Protein AF-D2VDR8-F1 (afdb_monomer_lite)

pLDDT: mean 71.84, std 19.04, range [26.52, 96.94]

Foldseek 3Di:
DPPDQDALVNVCVQVQNPDDSVFWAWKFWDPPLLLFDDPPDPDTDVPLPDATEMEIAGALPVFPDWPADFADQDCPDCPPPPDDDDDDGVVVVVVVVVLVVVLVPDPPNVVSVVVVVVSAPFWDWDQDPVRDIHTGGNGDRHNYDYGYHYPVRLLVCVLLLQPVSVVVLLLVVEDPVSCSRISHHNDNSVVVNVVVVSADDLVSNLVNLLVVLVVLLVQLCCLLVPCPPDDRPPVSLVVSLSSLLVSVQSLVQSVCCVVPVHRHDSNPSVVVSCVSPVPPDRCPVVNVVVSVVVSVVSSD

Secondary structure (DSSP, 8-state):
-------HHHHHHHTTTSS-GGGEEEEEEEHHHHTPPP-SSSS----TTS-EEEEEEE--TTS---S--------SS-TT------PPPHHHHHHHHHHHHHHHT-TTHHHHHHHHHHT-TTEEEEE-TTS-EEEEE---SS-EEEEEE-HHHHHHHHHTT-HHHHHHHHHTTS-HHHHTTEEEESS-HHHHHHHTT----HHHHHHHHHHHHHHHHHHHHHHHHS-TTSPPPHHHHHHHHHHHHHHHHHHHHHHHHHHHSS-S-TTTTHHHHHHHHH--S---HHHHHHHHHHHHHHH-

Sequence (300 aa):
MKNCKLTPELICEEFEGLLQPERILNVYVYGSRLYGKSADNDYYTINQDSDFDIMLVYDFDNFQAPQKLTFLSNQKENRNSEFFQLEIPLWMKRRESLIENSVENSNNASENLNEIEKFTPHMERQTLENGEIIYNFKQKQFGVDMCIYTREQFLNQLKKHQFSELLGLFLERSDEDYHSFILKKTVDFSEEFEKSGVGIQLSKLRASLSQSASMVWKCCRSMMEHRLDLDPPEVEVFKGKKTLIHTLRVYHYGIQIAKFGKIVDWHECDKYYDAIFKHPEKLDLPYMMNLEIFVQKMRH

Organism: Naegleria gruberi (NCBI:txid5762)

Structure (mmCIF, N/CA/C/O backbone):
data_AF-D2VDR8-F1
#
_entry.id   AF-D2VDR8-F1
#
loop_
_atom_site.group_PDB
_atom_site.id
_atom_site.type_symbol
_atom_site.label_atom_id
_atom_site.label_alt_id
_atom_site.label_comp_id
_atom_site.label_asym_id
_atom_site.label_entity_id
_atom_site.label_seq_id
_atom_site.pdbx_PDB_ins_code
_atom_site.Cartn_x
_atom_site.Cartn_y
_atom_site.Cartn_z
_atom_site.occupancy
_atom_site.B_iso_or_equiv
_atom_site.auth_seq_id
_atom_site.auth_comp_id
_atom_site.auth_asym_id
_atom_site.auth_atom_id
_atom_site.pdbx_PDB_model_num
ATOM 1 N N . MET A 1 1 ? 15.249 -17.978 4.885 1.00 38.28 1 MET A N 1
ATOM 2 C CA . MET A 1 1 ? 14.190 -17.917 5.914 1.00 38.28 1 MET A CA 1
ATOM 3 C C . MET A 1 1 ? 13.056 -18.877 5.569 1.00 38.28 1 MET A C 1
ATOM 5 O O . MET A 1 1 ? 12.486 -18.796 4.495 1.00 38.28 1 MET A O 1
ATOM 9 N N . LYS A 1 2 ? 12.767 -19.833 6.460 1.00 35.22 2 LYS A N 1
ATOM 10 C CA . LYS A 1 2 ? 11.665 -20.807 6.326 1.00 35.22 2 LYS A CA 1
ATOM 11 C C . LYS A 1 2 ? 10.336 -20.090 6.049 1.00 35.22 2 LYS A C 1
ATOM 13 O O . LYS A 1 2 ? 10.208 -18.949 6.472 1.00 35.22 2 LYS A O 1
ATOM 18 N N . ASN A 1 3 ? 9.391 -20.780 5.403 1.00 54.25 3 ASN A N 1
ATOM 19 C CA . ASN A 1 3 ? 7.983 -20.426 5.136 1.00 54.25 3 ASN A CA 1
ATOM 20 C C . ASN A 1 3 ? 7.239 -19.828 6.349 1.00 54.25 3 ASN A C 1
ATOM 22 O O . ASN A 1 3 ? 6.326 -20.441 6.900 1.00 54.25 3 ASN A O 1
ATOM 26 N N . CYS A 1 4 ? 7.651 -18.662 6.824 1.00 55.44 4 CYS A N 1
ATOM 27 C CA . CYS A 1 4 ? 7.071 -18.036 7.985 1.00 55.44 4 CYS A CA 1
ATOM 28 C C . CYS A 1 4 ? 5.924 -17.174 7.484 1.00 55.44 4 CYS A C 1
ATOM 30 O O . CYS A 1 4 ? 6.123 -16.169 6.800 1.00 55.44 4 CYS A O 1
ATOM 32 N N . LYS A 1 5 ? 4.713 -17.652 7.749 1.00 79.25 5 LYS A N 1
ATOM 33 C CA . LYS A 1 5 ? 3.489 -16.920 7.474 1.00 79.25 5 LYS A CA 1
ATOM 34 C C . LYS A 1 5 ? 3.390 -15.825 8.528 1.00 79.25 5 LYS A C 1
ATOM 36 O O . LYS A 1 5 ? 3.211 -16.144 9.698 1.00 79.25 5 LYS A O 1
ATOM 41 N N . LEU A 1 6 ? 3.544 -14.566 8.123 1.00 83.31 6 LEU A N 1
ATOM 42 C CA . LEU A 1 6 ? 3.287 -13.438 9.010 1.00 83.31 6 LEU A CA 1
ATOM 43 C C . LEU A 1 6 ? 1.817 -13.487 9.451 1.00 83.31 6 LEU A C 1
ATOM 45 O O . LEU A 1 6 ? 0.925 -13.666 8.619 1.00 83.31 6 LEU A O 1
ATOM 49 N N . THR A 1 7 ? 1.571 -13.353 10.750 1.00 87.75 7 THR A N 1
ATOM 50 C CA . THR A 1 7 ? 0.226 -13.315 11.337 1.00 87.75 7 THR A CA 1
ATOM 51 C C . THR A 1 7 ? 0.079 -12.065 12.207 1.00 87.75 7 THR A C 1
ATOM 53 O O . THR A 1 7 ? 1.094 -11.485 12.602 1.00 87.75 7 THR A O 1
ATOM 56 N N . PRO A 1 8 ? -1.151 -11.624 12.528 1.00 86.25 8 PRO A N 1
ATOM 57 C CA . PRO A 1 8 ? -1.363 -10.518 13.463 1.00 86.25 8 PRO A CA 1
ATOM 58 C C . PRO A 1 8 ? -0.684 -10.724 14.824 1.00 86.25 8 PRO A C 1
ATOM 60 O O . PRO A 1 8 ? -0.183 -9.766 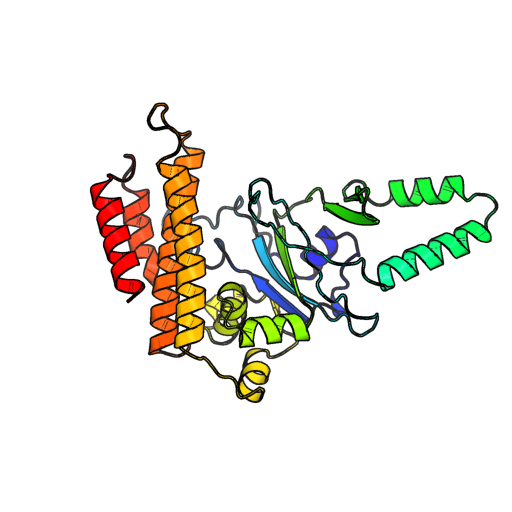15.401 1.00 86.25 8 PRO A O 1
ATOM 63 N N . GLU A 1 9 ? -0.617 -11.961 15.316 1.00 86.12 9 GLU A N 1
ATOM 64 C CA . GLU A 1 9 ? 0.050 -12.306 16.576 1.00 86.12 9 GLU A CA 1
ATOM 65 C C . GLU A 1 9 ? 1.557 -12.062 16.480 1.00 86.12 9 GLU A C 1
ATOM 67 O O . GLU A 1 9 ? 2.117 -11.397 17.345 1.00 86.12 9 GLU A O 1
ATOM 72 N N . LEU A 1 10 ? 2.192 -12.498 15.386 1.00 84.88 10 LEU A N 1
ATOM 73 C CA . LEU A 1 10 ? 3.612 -12.236 15.135 1.00 84.88 10 LEU A CA 1
ATOM 74 C C . LEU A 1 10 ? 3.899 -10.736 14.976 1.00 84.88 10 LEU A C 1
ATOM 76 O O . LEU A 1 10 ? 4.937 -10.257 15.427 1.00 84.88 10 LEU A O 1
ATOM 80 N N . ILE A 1 11 ? 2.973 -9.974 14.380 1.00 83.94 11 ILE A N 1
ATOM 81 C CA . ILE A 1 11 ? 3.071 -8.508 14.333 1.00 83.94 11 ILE A CA 1
ATOM 82 C C . ILE A 1 11 ? 3.008 -7.935 15.754 1.00 83.94 11 ILE A C 1
ATOM 84 O O . ILE A 1 11 ? 3.822 -7.091 16.100 1.00 83.94 11 ILE A O 1
ATOM 88 N N . CYS A 1 12 ? 2.092 -8.388 16.609 1.00 83.69 12 CYS A N 1
ATOM 89 C CA . CYS A 1 12 ? 2.045 -7.948 18.006 1.00 83.69 12 CYS A CA 1
ATOM 90 C C . CYS A 1 12 ? 3.317 -8.308 18.793 1.00 83.69 12 CYS A C 1
ATOM 92 O O . CYS A 1 12 ? 3.779 -7.498 19.599 1.00 83.69 12 CYS A O 1
ATOM 94 N N . GLU A 1 13 ? 3.888 -9.492 18.556 1.00 82.19 13 GLU A N 1
ATOM 95 C CA . GLU A 1 13 ? 5.137 -9.949 19.178 1.00 82.19 13 GLU A CA 1
ATOM 96 C C . GLU A 1 13 ? 6.341 -9.080 18.781 1.00 82.19 13 GLU A C 1
ATOM 98 O O . GLU A 1 13 ? 7.152 -8.739 19.646 1.00 82.19 13 GLU A O 1
ATOM 103 N N . GLU A 1 14 ? 6.431 -8.656 17.512 1.00 75.94 14 GLU A N 1
ATOM 104 C CA . GLU A 1 14 ? 7.461 -7.711 17.033 1.00 75.94 14 GLU A CA 1
ATOM 105 C C . GLU A 1 14 ? 7.398 -6.355 17.757 1.00 75.94 14 GLU A C 1
ATOM 107 O O . GLU A 1 14 ? 8.410 -5.667 17.866 1.00 75.94 14 GLU A O 1
ATOM 112 N N . PHE A 1 15 ? 6.235 -5.988 18.303 1.00 73.31 15 PHE A N 1
ATOM 113 C CA . PHE A 1 15 ? 6.014 -4.724 19.011 1.00 73.31 15 PHE A CA 1
ATOM 114 C C . PHE A 1 15 ? 5.851 -4.901 20.532 1.00 73.31 15 PHE A C 1
ATOM 116 O O . PHE A 1 15 ? 5.327 -4.013 21.201 1.00 73.31 15 PHE A O 1
ATOM 123 N N . GLU A 1 16 ? 6.298 -6.033 21.091 1.00 71.00 16 GLU A N 1
ATOM 124 C CA . GLU A 1 16 ? 6.504 -6.263 22.535 1.00 71.00 16 GLU A CA 1
ATOM 125 C C . GLU A 1 16 ? 5.329 -5.822 23.444 1.00 71.00 16 GLU A C 1
ATOM 127 O O . GLU A 1 16 ? 5.512 -5.243 24.517 1.00 71.00 16 GLU A O 1
ATOM 132 N N . GLY A 1 17 ? 4.088 -6.092 23.021 1.00 67.75 17 GLY A N 1
ATOM 133 C CA . GLY A 1 17 ? 2.880 -5.776 23.801 1.00 67.75 17 GLY A CA 1
ATOM 134 C C . GLY A 1 17 ? 2.384 -4.329 23.680 1.00 67.75 17 GLY A C 1
ATOM 135 O O . GLY A 1 17 ? 1.465 -3.931 24.397 1.00 67.75 17 GLY A O 1
ATOM 136 N N . LEU A 1 18 ? 2.955 -3.539 22.766 1.00 71.44 18 LEU A N 1
ATOM 137 C CA . LEU A 1 18 ? 2.413 -2.240 22.359 1.00 71.44 18 LEU A CA 1
ATOM 138 C C . LEU A 1 18 ? 1.068 -2.385 21.637 1.00 71.44 18 LEU A C 1
ATOM 140 O O . LEU A 1 18 ? 0.187 -1.533 21.759 1.00 71.44 18 LEU A O 1
ATOM 144 N N . LEU A 1 19 ? 0.925 -3.469 20.879 1.00 82.25 19 LEU A N 1
ATOM 145 C CA . LEU A 1 19 ? -0.282 -3.816 20.147 1.00 82.25 19 LEU A CA 1
ATOM 146 C C . LEU A 1 19 ? -0.948 -5.018 20.812 1.00 82.25 19 LEU A C 1
ATOM 148 O O . LEU A 1 19 ? -0.288 -6.001 21.144 1.00 82.25 19 LEU A O 1
ATOM 152 N N . GLN A 1 20 ? -2.265 -4.950 20.960 1.00 82.19 20 GLN A N 1
ATOM 153 C CA . GLN A 1 20 ? -3.101 -6.042 21.449 1.00 82.19 20 GLN A CA 1
ATOM 154 C C . GLN A 1 20 ? -3.818 -6.691 20.255 1.00 82.19 20 GLN A C 1
ATOM 156 O O . GLN A 1 20 ? -4.518 -5.973 19.528 1.00 82.19 20 GLN A O 1
ATOM 161 N N . PRO A 1 21 ? -3.665 -8.008 20.016 1.00 87.81 21 PRO A N 1
ATOM 162 C CA . PRO A 1 21 ? -4.229 -8.673 18.841 1.00 87.81 21 PRO A CA 1
ATOM 163 C C . PRO A 1 21 ? -5.733 -8.443 18.658 1.00 87.81 21 PRO A C 1
ATOM 165 O O . PRO A 1 21 ? -6.206 -8.256 17.536 1.00 87.81 21 PRO A O 1
ATOM 168 N N . GLU A 1 22 ? -6.495 -8.410 19.750 1.00 87.94 22 GLU A N 1
ATOM 169 C CA . GLU A 1 22 ? -7.943 -8.197 19.774 1.00 87.94 22 GLU A CA 1
ATOM 170 C C . GLU A 1 22 ? -8.366 -6.789 19.333 1.00 87.94 22 GLU A C 1
ATOM 172 O O . GLU A 1 22 ? -9.488 -6.612 18.867 1.00 87.94 22 GLU A O 1
ATOM 177 N N . ARG A 1 23 ? -7.462 -5.805 19.408 1.00 89.38 23 ARG A N 1
ATOM 178 C CA . ARG A 1 23 ? -7.708 -4.409 19.004 1.00 89.38 23 ARG A CA 1
ATOM 179 C C . ARG A 1 23 ? -7.278 -4.100 17.577 1.00 89.38 23 ARG A C 1
ATOM 181 O O . ARG A 1 23 ? -7.606 -3.043 17.044 1.00 89.38 23 ARG A O 1
ATOM 188 N N . ILE A 1 24 ? -6.548 -5.008 16.938 1.00 92.12 24 ILE A N 1
ATOM 189 C CA . ILE A 1 24 ? -6.262 -4.903 15.512 1.00 92.12 24 ILE A CA 1
ATOM 190 C C . ILE A 1 24 ? -7.576 -5.114 14.760 1.00 92.12 24 ILE A C 1
ATOM 192 O O . ILE A 1 24 ? -8.151 -6.200 14.814 1.00 92.12 24 ILE A O 1
ATOM 196 N N . LEU A 1 25 ? -8.042 -4.098 14.042 1.00 95.06 25 LEU A N 1
ATOM 197 C CA . LEU A 1 25 ? -9.227 -4.204 13.201 1.00 95.06 25 LEU A CA 1
ATOM 198 C C . LEU A 1 25 ? -8.853 -4.927 11.910 1.00 95.06 25 LEU A C 1
ATOM 200 O O . LEU A 1 25 ? -9.315 -6.044 11.674 1.00 95.06 25 LEU A O 1
ATOM 204 N N . ASN A 1 26 ? -7.959 -4.332 11.121 1.00 96.88 26 ASN A N 1
ATOM 205 C CA . ASN A 1 26 ? -7.556 -4.864 9.824 1.00 96.88 26 ASN A CA 1
ATOM 206 C C . ASN A 1 26 ? -6.032 -4.812 9.658 1.00 96.88 26 ASN A C 1
ATOM 208 O O . ASN A 1 26 ? -5.370 -3.938 10.217 1.00 96.88 26 ASN A O 1
ATOM 212 N N . VAL A 1 27 ? -5.487 -5.742 8.876 1.00 95.25 27 VAL A N 1
ATOM 213 C CA . VAL A 1 27 ? -4.067 -5.795 8.509 1.00 95.25 27 VAL A CA 1
ATOM 214 C C . VAL A 1 27 ? -3.962 -6.152 7.036 1.00 95.25 27 VAL A C 1
ATOM 216 O O . VAL A 1 27 ? -4.358 -7.248 6.636 1.00 95.25 27 VAL A O 1
ATOM 219 N N . TYR A 1 28 ? -3.391 -5.244 6.254 1.00 94.81 28 TYR A N 1
ATOM 220 C CA . TYR A 1 28 ? -3.132 -5.433 4.833 1.00 94.81 28 TYR A CA 1
ATOM 221 C C . TYR A 1 28 ? -1.629 -5.464 4.590 1.00 94.81 28 TYR A C 1
ATOM 223 O O . TYR A 1 28 ? -0.912 -4.560 5.018 1.00 94.81 28 TYR A O 1
ATOM 231 N N . VAL A 1 29 ? -1.159 -6.474 3.872 1.00 91.38 29 VAL A N 1
ATOM 232 C CA . VAL A 1 29 ? 0.199 -6.513 3.330 1.00 91.38 29 VAL A CA 1
ATOM 233 C C . VAL A 1 29 ? 0.175 -5.844 1.964 1.00 91.38 29 VAL A C 1
ATOM 235 O O . VAL A 1 29 ? -0.642 -6.185 1.110 1.00 91.38 29 VAL A O 1
ATOM 238 N N . TYR A 1 30 ? 1.073 -4.892 1.750 1.00 88.62 30 TYR A N 1
ATOM 239 C CA . TYR A 1 30 ? 1.216 -4.195 0.479 1.00 88.62 30 TYR A CA 1
ATOM 240 C C . TYR A 1 30 ? 2.674 -4.209 0.010 1.00 88.62 30 TYR A C 1
ATOM 242 O O . TYR A 1 30 ? 3.476 -5.054 0.410 1.00 88.62 30 TYR A O 1
ATOM 250 N N . GLY A 1 31 ? 2.991 -3.320 -0.929 1.00 85.62 31 GLY A N 1
ATOM 251 C CA . GLY A 1 31 ? 4.356 -3.113 -1.386 1.00 85.62 31 GLY A CA 1
ATOM 252 C C . GLY A 1 31 ? 4.910 -4.299 -2.167 1.00 85.62 31 GLY A C 1
ATOM 253 O O . GLY A 1 31 ? 4.200 -4.962 -2.926 1.00 85.62 31 GLY A O 1
ATOM 254 N N . SER A 1 32 ? 6.216 -4.529 -2.069 1.00 78.44 32 SER A N 1
ATOM 255 C CA . SER A 1 32 ? 6.893 -5.399 -3.042 1.00 78.44 32 SER A CA 1
ATOM 256 C C . SER A 1 32 ? 6.527 -6.884 -2.930 1.00 78.44 32 SER A C 1
ATOM 258 O O . SER A 1 32 ? 6.645 -7.599 -3.925 1.00 78.44 32 SER A O 1
ATOM 260 N N . ARG A 1 33 ? 6.000 -7.326 -1.778 1.00 80.62 33 ARG A N 1
ATOM 261 C CA . ARG A 1 33 ? 5.463 -8.683 -1.584 1.00 80.62 33 ARG A CA 1
ATOM 262 C C . ARG A 1 33 ? 4.111 -8.892 -2.265 1.00 80.62 33 ARG A C 1
ATOM 264 O O . ARG A 1 33 ? 3.913 -9.949 -2.851 1.00 80.62 33 ARG A O 1
ATOM 271 N N . LEU A 1 34 ? 3.225 -7.893 -2.235 1.00 82.06 34 LEU A N 1
ATOM 272 C CA . LEU A 1 34 ? 1.913 -7.961 -2.895 1.00 82.06 34 LEU A CA 1
ATOM 273 C C . LEU A 1 34 ? 2.038 -8.097 -4.413 1.00 82.06 34 LEU A C 1
ATOM 275 O O . LEU A 1 34 ? 1.247 -8.760 -5.071 1.00 82.06 34 LEU A O 1
ATOM 279 N N . TYR A 1 35 ? 3.063 -7.468 -4.971 1.00 74.56 35 TYR A N 1
ATOM 280 C CA . TYR A 1 35 ? 3.272 -7.437 -6.408 1.00 74.56 35 TYR A CA 1
ATOM 281 C C . TYR A 1 35 ? 4.380 -8.398 -6.864 1.00 74.56 35 TYR A C 1
ATOM 283 O O . TYR A 1 35 ? 4.892 -8.268 -7.971 1.00 74.56 35 TYR A O 1
ATOM 291 N N . GLY A 1 36 ? 4.857 -9.303 -6.013 1.00 66.75 36 GLY A N 1
ATOM 292 C CA . GLY A 1 36 ? 5.843 -10.303 -6.424 1.00 66.75 36 GLY A CA 1
ATOM 293 C C . GLY A 1 36 ? 5.210 -11.331 -7.365 1.00 66.75 36 GLY A C 1
ATOM 294 O O . GLY A 1 36 ? 4.059 -11.711 -7.179 1.00 66.75 36 GLY A O 1
ATOM 295 N N . LYS A 1 37 ? 5.954 -11.808 -8.366 1.00 59.94 37 LYS A N 1
ATOM 296 C CA . LYS A 1 37 ? 5.525 -12.959 -9.171 1.00 59.94 37 LYS A CA 1
ATOM 297 C C . LYS A 1 37 ? 5.665 -14.232 -8.325 1.00 59.94 37 LYS A C 1
ATOM 299 O O . LYS A 1 37 ? 6.665 -14.374 -7.623 1.00 59.94 37 LYS A O 1
ATOM 304 N N . SER A 1 38 ? 4.697 -15.149 -8.361 1.00 51.84 38 SER A N 1
ATOM 305 C CA . SER A 1 38 ? 4.855 -16.457 -7.712 1.00 51.84 38 SER A CA 1
ATOM 306 C C . SER A 1 38 ? 5.819 -17.342 -8.516 1.00 51.84 38 SER A C 1
ATOM 308 O O . SER A 1 38 ? 5.849 -17.324 -9.750 1.00 51.84 38 SER A O 1
ATOM 310 N N . ALA A 1 39 ? 6.668 -18.073 -7.793 1.00 46.31 39 ALA A N 1
AT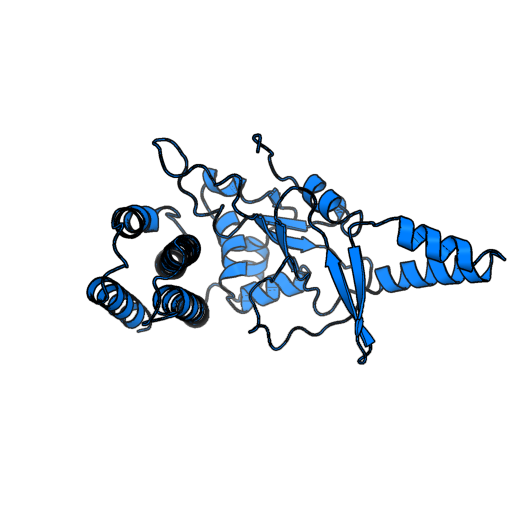OM 311 C CA . ALA A 1 39 ? 7.772 -18.863 -8.325 1.00 46.31 39 ALA A CA 1
ATOM 312 C C . ALA A 1 39 ? 7.301 -20.189 -8.943 1.00 46.31 39 ALA A C 1
ATOM 314 O O . ALA A 1 39 ? 7.530 -21.239 -8.355 1.00 46.31 39 ALA A O 1
ATOM 315 N N . ASP A 1 40 ? 6.697 -20.155 -10.128 1.00 49.41 40 ASP A N 1
ATOM 316 C CA . ASP A 1 40 ? 6.535 -21.384 -10.923 1.00 49.41 40 ASP A CA 1
ATOM 317 C C . ASP A 1 40 ? 7.625 -21.571 -11.982 1.00 49.41 40 ASP A C 1
ATOM 319 O O . ASP A 1 40 ? 7.683 -22.626 -12.596 1.00 49.41 40 ASP A O 1
ATOM 323 N N . ASN A 1 41 ? 8.529 -20.605 -12.179 1.00 40.72 41 ASN A N 1
ATOM 324 C CA . ASN A 1 41 ? 9.801 -20.809 -12.878 1.00 40.72 41 ASN A CA 1
ATOM 325 C C . ASN A 1 41 ? 10.795 -19.717 -12.465 1.00 40.72 41 ASN A C 1
ATOM 327 O O . ASN A 1 41 ? 10.436 -18.540 -12.439 1.00 40.72 41 ASN A O 1
ATOM 331 N N . ASP A 1 42 ? 12.007 -20.147 -12.117 1.00 43.59 42 ASP A N 1
ATOM 332 C CA . ASP A 1 42 ? 13.122 -19.403 -11.526 1.00 43.59 42 ASP A CA 1
ATOM 333 C C . ASP A 1 42 ? 13.201 -17.899 -11.853 1.00 43.59 42 ASP A C 1
ATOM 335 O O . ASP A 1 42 ? 13.076 -17.480 -13.003 1.00 43.59 42 ASP A O 1
ATOM 339 N N . TYR A 1 43 ? 13.504 -17.123 -10.802 1.00 37.19 43 TYR A N 1
ATOM 340 C CA . TYR A 1 43 ? 13.535 -15.653 -10.680 1.00 37.19 43 TYR A CA 1
ATOM 341 C C . TYR A 1 43 ? 12.216 -14.965 -10.280 1.00 37.19 43 TYR A C 1
ATOM 343 O O . TYR A 1 43 ? 11.797 -14.028 -10.939 1.00 37.19 43 TYR A O 1
ATOM 351 N N . TYR A 1 44 ? 11.606 -15.402 -9.169 1.00 37.62 44 TYR A N 1
ATOM 352 C CA . TYR A 1 44 ? 11.007 -14.586 -8.086 1.00 37.62 44 TYR A CA 1
ATOM 353 C C . TYR A 1 44 ? 10.689 -15.532 -6.925 1.00 37.62 44 TYR A C 1
ATOM 355 O O . TYR A 1 44 ? 9.536 -15.872 -6.681 1.00 37.62 44 TYR A O 1
ATOM 363 N N . THR A 1 45 ? 11.679 -15.953 -6.135 1.00 39.88 45 THR A N 1
ATOM 364 C CA . THR A 1 45 ? 11.341 -16.154 -4.720 1.00 39.88 45 THR A CA 1
ATOM 365 C C . THR A 1 45 ? 10.758 -14.819 -4.270 1.00 39.88 45 THR A C 1
ATOM 367 O O . THR A 1 45 ? 11.402 -13.796 -4.506 1.00 39.88 45 THR A O 1
ATOM 370 N N . ILE A 1 46 ? 9.562 -14.783 -3.664 1.00 45.88 46 ILE A N 1
ATOM 371 C CA . ILE A 1 46 ? 9.231 -13.697 -2.729 1.00 45.88 46 ILE A CA 1
ATOM 372 C C . ILE A 1 46 ? 10.485 -13.603 -1.881 1.00 45.88 46 ILE A C 1
ATOM 374 O O . ILE A 1 46 ? 10.761 -14.565 -1.157 1.00 45.88 46 ILE A O 1
ATOM 378 N N . ASN A 1 47 ? 11.326 -12.587 -2.128 1.00 47.44 47 ASN A N 1
ATOM 379 C CA . ASN A 1 47 ? 12.662 -12.594 -1.563 1.00 47.44 47 ASN A CA 1
ATOM 380 C C . ASN A 1 47 ? 12.400 -12.738 -0.082 1.00 47.44 47 ASN A C 1
ATOM 382 O O . ASN A 1 47 ? 11.659 -11.948 0.505 1.00 47.44 47 ASN A O 1
ATOM 386 N N . GLN A 1 48 ? 12.921 -13.808 0.503 1.00 53.69 48 GLN A N 1
ATOM 387 C CA . GLN A 1 48 ? 12.827 -13.988 1.940 1.00 53.69 48 GLN A CA 1
ATOM 388 C C . GLN A 1 48 ? 13.417 -12.751 2.647 1.00 53.69 48 GLN A C 1
ATOM 390 O O . GLN A 1 48 ? 13.037 -12.464 3.772 1.00 53.69 48 GLN A O 1
ATOM 395 N N . ASP A 1 49 ? 14.224 -11.982 1.910 1.00 60.56 49 ASP A N 1
ATOM 396 C CA . ASP A 1 49 ? 14.863 -10.717 2.247 1.00 60.56 49 ASP A CA 1
ATOM 397 C C . ASP A 1 49 ? 14.050 -9.456 1.881 1.00 60.56 49 ASP A C 1
ATOM 399 O O . ASP A 1 49 ? 14.572 -8.351 1.985 1.00 60.56 49 ASP A O 1
ATOM 403 N N . SER A 1 50 ? 12.817 -9.573 1.374 1.00 72.62 50 SER A N 1
ATOM 404 C CA . SER A 1 50 ? 11.950 -8.407 1.190 1.00 72.62 50 SER A CA 1
ATOM 405 C C . SER A 1 50 ? 11.269 -8.064 2.500 1.00 72.62 50 SER A C 1
ATOM 407 O O . SER A 1 50 ? 10.642 -8.929 3.112 1.00 72.62 50 SER A O 1
ATOM 409 N N . ASP A 1 51 ? 11.280 -6.790 2.853 1.00 80.50 51 ASP A N 1
ATOM 410 C CA . ASP A 1 51 ? 10.529 -6.284 3.992 1.00 80.50 51 ASP A CA 1
ATOM 411 C C . ASP A 1 51 ? 9.017 -6.527 3.811 1.00 80.50 51 ASP A C 1
ATOM 413 O O . ASP A 1 51 ? 8.518 -6.733 2.692 1.00 80.50 51 ASP A O 1
ATOM 417 N N . PHE A 1 52 ? 8.293 -6.597 4.926 1.00 84.00 52 PHE A N 1
ATOM 418 C CA . PHE A 1 52 ? 6.834 -6.601 4.939 1.00 84.00 52 PHE A CA 1
ATOM 419 C C . PHE A 1 52 ? 6.338 -5.171 5.072 1.00 84.00 52 PHE A C 1
ATOM 421 O O . PHE A 1 52 ? 6.428 -4.610 6.156 1.00 84.00 52 PHE A O 1
ATOM 428 N N . ASP A 1 53 ? 5.765 -4.626 4.003 1.00 87.31 53 ASP A N 1
ATOM 429 C CA . ASP A 1 53 ? 5.029 -3.365 4.050 1.00 87.31 53 ASP A CA 1
ATOM 430 C C . ASP A 1 53 ? 3.597 -3.641 4.555 1.00 87.31 53 ASP A C 1
ATOM 432 O O . ASP A 1 53 ? 2.845 -4.395 3.927 1.00 87.31 53 ASP A O 1
ATOM 436 N N . ILE A 1 54 ? 3.207 -3.073 5.698 1.00 90.38 54 ILE A N 1
ATOM 437 C CA . ILE A 1 54 ? 1.945 -3.362 6.395 1.00 90.38 54 ILE A CA 1
ATOM 438 C C . ILE A 1 54 ? 1.134 -2.089 6.621 1.00 90.38 54 ILE A C 1
ATOM 440 O O . ILE A 1 54 ? 1.621 -1.111 7.179 1.00 90.38 54 ILE A O 1
ATOM 444 N N . MET A 1 55 ? -0.139 -2.111 6.237 1.00 92.88 55 MET A N 1
ATOM 445 C CA . MET A 1 55 ? -1.131 -1.151 6.716 1.00 92.88 55 MET A CA 1
ATOM 446 C C . MET A 1 55 ? -1.951 -1.818 7.810 1.00 92.88 55 MET A C 1
ATOM 448 O O . MET A 1 55 ? -2.659 -2.794 7.554 1.00 92.88 55 MET A O 1
ATOM 452 N N . LEU A 1 56 ? -1.866 -1.290 9.024 1.00 93.06 56 LEU A N 1
ATOM 453 C CA . LEU A 1 56 ? -2.587 -1.796 10.180 1.00 93.06 56 LEU A CA 1
ATOM 454 C C . LEU A 1 56 ? -3.622 -0.765 10.621 1.00 93.06 56 LEU A C 1
ATOM 456 O O . LEU A 1 56 ? -3.294 0.386 10.894 1.00 93.06 56 LEU A O 1
ATOM 460 N N . VAL A 1 57 ? -4.880 -1.180 10.729 1.00 92.88 57 VAL A N 1
ATOM 461 C CA . VAL A 1 57 ? -5.935 -0.363 11.329 1.00 92.88 57 VAL A CA 1
ATOM 462 C C . VAL A 1 57 ? -6.190 -0.876 12.735 1.00 92.88 57 VAL A C 1
ATOM 464 O O . VAL A 1 57 ? -6.517 -2.047 12.924 1.00 92.88 57 VAL A O 1
ATOM 467 N N . TYR A 1 58 ? -6.025 -0.007 13.723 1.00 91.44 58 TYR A N 1
ATOM 468 C CA . TYR A 1 58 ? -6.092 -0.342 15.137 1.00 91.44 58 TYR A CA 1
ATOM 469 C C . TYR A 1 58 ? -7.213 0.437 15.819 1.00 91.44 58 TYR A C 1
ATOM 471 O O . TYR A 1 58 ? -7.417 1.627 15.562 1.00 91.44 58 TYR A O 1
ATOM 479 N N . ASP A 1 59 ? -7.940 -0.236 16.701 1.00 90.56 59 ASP A N 1
ATOM 480 C CA . ASP A 1 59 ? -8.953 0.383 17.540 1.00 90.56 59 ASP A CA 1
ATOM 481 C C . ASP A 1 59 ? -8.292 1.088 18.727 1.00 90.56 59 ASP A C 1
ATOM 483 O O . ASP A 1 59 ? -7.782 0.449 19.653 1.00 90.56 59 ASP A O 1
ATOM 487 N N . PHE A 1 60 ? -8.331 2.421 18.724 1.00 81.75 60 PHE A N 1
ATOM 488 C CA . PHE A 1 60 ? -7.851 3.237 19.832 1.00 81.75 60 PHE A CA 1
ATOM 489 C C . PHE A 1 60 ? -8.955 3.635 20.820 1.00 81.75 60 PHE A C 1
ATOM 491 O O . PHE A 1 60 ? -8.618 4.125 21.887 1.00 81.75 60 PHE A O 1
ATOM 498 N N . ASP A 1 61 ? -10.236 3.381 20.552 1.00 70.06 61 ASP A N 1
ATOM 499 C CA . ASP A 1 61 ? -11.366 4.081 21.183 1.00 70.06 61 ASP A CA 1
ATOM 500 C C . ASP A 1 61 ? -11.493 3.855 22.701 1.00 70.06 61 ASP A C 1
ATOM 502 O O . ASP A 1 61 ? -11.997 4.717 23.421 1.00 70.06 61 ASP A O 1
ATOM 506 N N . ASN A 1 62 ? -10.925 2.771 23.239 1.00 62.31 62 ASN A N 1
ATOM 507 C CA . ASN A 1 62 ? -10.844 2.551 24.690 1.00 62.31 62 ASN A CA 1
ATOM 508 C C . ASN A 1 62 ? -9.837 3.472 25.416 1.00 62.31 62 ASN A C 1
ATOM 510 O O . ASN A 1 62 ? -9.766 3.467 26.646 1.00 62.31 62 ASN A O 1
ATOM 514 N N . PHE A 1 63 ? -9.069 4.287 24.684 1.00 54.16 63 PHE A N 1
ATOM 515 C CA . PHE A 1 63 ? -8.134 5.276 25.213 1.00 54.16 63 PHE A CA 1
ATOM 516 C C . PHE A 1 63 ? -7.934 6.410 24.197 1.00 54.16 63 PHE A C 1
ATOM 518 O O . PHE A 1 63 ? -7.337 6.142 23.167 1.00 54.16 63 PHE A O 1
ATOM 525 N N . GLN A 1 64 ? -8.387 7.644 24.486 1.00 54.25 64 GLN A N 1
ATOM 526 C CA . GLN A 1 64 ? -8.301 8.840 23.609 1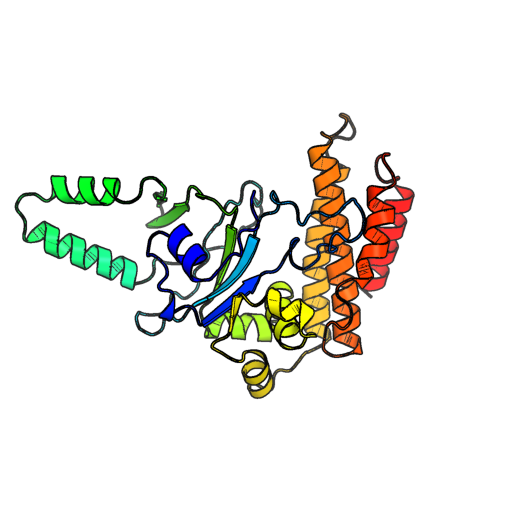.00 54.25 64 GLN A CA 1
ATOM 527 C C . GLN A 1 64 ? -7.404 8.652 22.370 1.00 54.25 64 GLN A C 1
ATOM 529 O O . GLN A 1 64 ? -6.173 8.615 22.487 1.00 54.25 64 GLN A O 1
ATOM 534 N N . ALA A 1 65 ? -8.045 8.485 21.209 1.00 48.00 65 ALA A N 1
ATOM 535 C CA . ALA A 1 65 ? -7.372 8.193 19.954 1.00 48.00 65 ALA A CA 1
ATOM 536 C C . ALA A 1 65 ? -6.275 9.237 19.669 1.00 48.00 65 ALA A C 1
ATOM 538 O O . ALA A 1 65 ? -6.565 10.437 19.684 1.00 48.00 65 ALA A O 1
ATOM 539 N N . PRO A 1 66 ? -5.021 8.826 19.411 1.00 49.69 66 PRO A N 1
ATOM 540 C CA . PRO A 1 66 ? -3.987 9.767 19.002 1.00 49.69 66 PRO A CA 1
ATOM 541 C C . PRO A 1 66 ? -4.400 10.416 17.671 1.00 49.69 66 PRO A C 1
ATOM 543 O O . PRO A 1 66 ? -4.768 9.715 16.725 1.00 49.69 66 PRO A O 1
ATOM 546 N N . GLN A 1 67 ? -4.330 11.752 17.577 1.00 43.88 67 GLN A N 1
ATOM 547 C CA . GLN A 1 67 ? -4.722 12.502 16.368 1.00 43.88 67 GLN A CA 1
ATOM 548 C C . GLN A 1 67 ? -3.970 12.044 15.106 1.00 43.88 67 GLN A C 1
ATOM 550 O O . GLN A 1 67 ? -4.511 12.149 14.002 1.00 43.88 67 GLN A O 1
ATOM 555 N N . LYS A 1 68 ? -2.761 11.489 15.263 1.00 43.81 68 LYS A N 1
ATOM 556 C CA . LYS A 1 68 ? -1.973 10.790 14.239 1.00 43.81 68 LYS A CA 1
ATOM 557 C C . LYS A 1 68 ? -0.946 9.910 14.952 1.00 43.81 68 LYS A C 1
ATOM 559 O O . LYS A 1 68 ? -0.176 10.432 15.746 1.00 43.81 68 LYS A O 1
ATOM 564 N N . LEU A 1 69 ? -0.930 8.604 14.686 1.00 47.59 69 LEU A N 1
ATOM 565 C CA . LEU A 1 69 ? 0.108 7.701 15.190 1.00 47.59 69 LEU A CA 1
ATOM 566 C C . LEU A 1 69 ? 0.885 7.173 13.992 1.00 47.59 69 LEU A C 1
ATOM 568 O O . LEU A 1 69 ? 0.365 6.381 13.222 1.00 47.59 69 LEU A O 1
ATOM 572 N N . THR A 1 70 ? 2.104 7.658 13.788 1.00 44.06 70 THR A N 1
ATOM 573 C CA . THR A 1 70 ? 2.985 7.113 12.748 1.00 44.06 70 THR A CA 1
ATOM 574 C C . THR A 1 70 ? 4.121 6.409 13.464 1.00 44.06 70 THR A C 1
ATOM 576 O O . THR A 1 70 ? 4.879 7.059 14.178 1.00 44.06 70 THR A O 1
ATOM 579 N N . PHE A 1 71 ? 4.223 5.091 13.315 1.00 49.09 71 PHE A N 1
ATOM 580 C CA . PHE A 1 71 ? 5.433 4.389 13.718 1.00 49.09 71 PHE A CA 1
ATOM 581 C C . PHE A 1 71 ? 6.439 4.528 12.585 1.00 49.09 71 PHE A C 1
ATOM 583 O O . PHE A 1 71 ? 6.149 4.187 11.443 1.00 49.09 71 PHE A O 1
ATOM 590 N N . LEU A 1 72 ? 7.605 5.086 12.897 1.00 42.38 72 LEU A N 1
ATOM 591 C CA . LEU A 1 72 ? 8.740 5.073 11.988 1.00 42.38 72 LEU A CA 1
ATOM 592 C C . LEU A 1 72 ? 9.381 3.689 12.079 1.00 42.38 72 LEU A C 1
ATOM 594 O O . LEU A 1 72 ? 10.272 3.449 12.890 1.00 42.38 72 LEU A O 1
ATOM 598 N N . SER A 1 73 ? 8.923 2.757 11.256 1.00 42.97 73 SER A N 1
ATOM 599 C CA . SER A 1 73 ? 9.742 1.606 10.897 1.00 42.97 73 SER A CA 1
ATOM 600 C C . SER A 1 73 ? 10.890 2.082 10.015 1.00 42.97 73 SER A C 1
ATOM 602 O O . SER A 1 73 ? 10.690 2.817 9.053 1.00 42.97 73 SER A O 1
ATOM 604 N N . ASN A 1 74 ? 12.105 1.705 10.420 1.00 40.69 74 ASN A N 1
ATOM 605 C CA . ASN A 1 74 ? 13.373 1.714 9.684 1.00 40.69 74 ASN A CA 1
ATOM 606 C C . ASN A 1 74 ? 13.453 2.610 8.425 1.00 40.69 74 ASN A C 1
ATOM 608 O O . ASN A 1 74 ? 13.833 2.160 7.344 1.00 40.69 74 ASN A O 1
ATOM 612 N N . GLN A 1 75 ? 13.202 3.916 8.552 1.00 42.81 75 GLN A N 1
ATOM 613 C CA . GLN A 1 75 ? 13.529 4.863 7.488 1.00 42.81 75 GLN A CA 1
ATOM 614 C C . GLN A 1 75 ? 15.035 5.123 7.485 1.00 42.81 75 GLN A C 1
ATOM 616 O O . GLN A 1 75 ? 15.514 6.178 7.888 1.00 42.81 75 GLN A O 1
ATOM 621 N N . LYS A 1 76 ? 15.802 4.149 6.985 1.00 39.94 76 LYS A N 1
ATOM 622 C CA . LYS A 1 76 ? 17.222 4.342 6.675 1.00 39.94 76 LYS A CA 1
ATOM 623 C C . LYS A 1 76 ? 17.443 5.414 5.597 1.00 39.94 76 LYS A C 1
ATOM 625 O O . LYS A 1 76 ? 18.556 5.922 5.507 1.00 39.94 76 LYS A O 1
ATOM 630 N N . GLU A 1 77 ? 16.433 5.789 4.799 1.00 38.75 77 GLU A N 1
ATOM 631 C CA . GLU A 1 77 ? 16.654 6.648 3.617 1.00 38.75 77 GLU A CA 1
ATOM 632 C C . GLU A 1 77 ? 15.593 7.740 3.336 1.00 38.75 77 GLU A C 1
ATOM 634 O O . GLU A 1 77 ? 15.823 8.585 2.470 1.00 38.75 77 GLU A O 1
ATOM 639 N N . ASN A 1 78 ? 14.484 7.848 4.079 1.00 36.91 78 ASN A N 1
ATOM 640 C CA . ASN A 1 78 ? 13.485 8.906 3.836 1.00 36.91 78 ASN A CA 1
ATOM 641 C C . ASN A 1 78 ? 13.825 10.212 4.583 1.00 36.91 78 ASN A C 1
ATOM 643 O O . ASN A 1 78 ? 13.119 10.670 5.473 1.00 36.91 78 ASN A O 1
ATOM 647 N N . ARG A 1 79 ? 14.906 10.883 4.168 1.00 33.50 79 ARG A N 1
ATOM 648 C CA . ARG A 1 79 ? 15.253 12.240 4.649 1.00 33.50 79 ARG A CA 1
ATOM 649 C C . ARG A 1 79 ? 14.269 13.340 4.207 1.00 33.50 79 ARG A C 1
ATOM 651 O O . ARG A 1 79 ? 14.428 14.479 4.622 1.00 33.50 79 ARG A O 1
ATOM 658 N N . ASN A 1 80 ? 13.268 13.012 3.384 1.00 31.03 80 ASN A N 1
ATOM 659 C CA . ASN A 1 80 ? 12.302 13.965 2.822 1.00 31.03 80 ASN A CA 1
ATOM 660 C C . ASN A 1 80 ? 10.916 13.924 3.487 1.00 31.03 80 ASN A C 1
ATOM 662 O O . ASN A 1 80 ? 9.991 14.568 2.994 1.00 31.03 80 ASN A O 1
ATOM 666 N N . SER A 1 81 ? 10.738 13.202 4.596 1.00 33.06 81 SER A N 1
ATOM 667 C CA . SER A 1 81 ? 9.519 13.293 5.405 1.00 33.06 81 SER A CA 1
ATOM 668 C C . SER A 1 81 ? 9.567 14.522 6.326 1.00 33.06 81 SER A C 1
ATOM 670 O O . SER A 1 81 ? 9.453 14.408 7.546 1.00 33.06 81 SER A O 1
ATOM 672 N N . GLU A 1 82 ? 9.767 15.714 5.760 1.00 26.52 82 GLU A N 1
ATOM 673 C CA . GLU A 1 82 ? 9.405 16.946 6.460 1.00 26.52 82 GLU A CA 1
ATOM 674 C C . GLU A 1 82 ? 7.887 16.880 6.716 1.00 26.52 82 GLU A C 1
ATOM 676 O O . GLU A 1 82 ? 7.119 16.690 5.776 1.00 26.52 82 GLU A O 1
ATOM 681 N N . PHE A 1 83 ? 7.471 17.014 7.981 1.00 33.03 83 PHE A N 1
ATOM 682 C CA . PHE A 1 83 ? 6.096 16.926 8.515 1.00 33.03 83 PHE A CA 1
ATOM 683 C C . PHE A 1 83 ? 5.571 15.560 8.974 1.00 33.03 83 PHE A C 1
ATOM 685 O O . PHE A 1 83 ? 4.602 15.030 8.425 1.00 33.03 83 PHE A O 1
ATOM 692 N N . PHE A 1 84 ? 6.053 15.088 10.125 1.00 32.66 84 PHE A N 1
ATOM 693 C CA . PHE A 1 84 ? 5.287 14.151 10.952 1.00 32.66 84 PHE A CA 1
ATOM 694 C C . PHE A 1 84 ? 5.385 14.531 12.434 1.00 32.66 84 PHE A C 1
ATOM 696 O O . PHE A 1 84 ? 6.236 14.048 13.163 1.00 32.66 84 PHE A O 1
ATOM 703 N N . GLN A 1 85 ? 4.491 15.424 12.859 1.00 33.06 85 GLN A N 1
ATOM 704 C CA . GLN A 1 85 ? 4.185 15.680 14.268 1.00 33.06 85 GLN A CA 1
ATOM 705 C C . GLN A 1 85 ? 3.088 14.708 14.721 1.00 33.06 85 GLN A C 1
ATOM 707 O O . GLN A 1 85 ? 2.132 14.528 13.957 1.00 33.06 85 GLN A O 1
ATOM 712 N N . LEU A 1 86 ? 3.199 14.124 15.927 1.00 39.94 86 LEU A N 1
ATOM 713 C CA . LEU A 1 86 ? 2.139 14.106 16.960 1.00 39.94 86 LEU A CA 1
ATOM 714 C C . LEU A 1 86 ? 2.428 13.190 18.168 1.00 39.94 86 LEU A C 1
ATOM 716 O O . LEU A 1 86 ? 3.295 12.324 18.152 1.00 39.94 86 LEU A O 1
ATOM 720 N N . GLU A 1 87 ? 1.653 13.474 19.218 1.00 35.69 87 GLU A N 1
ATOM 721 C CA . GLU A 1 87 ? 1.764 13.082 20.622 1.00 35.69 87 GLU A CA 1
ATOM 722 C C . GLU A 1 87 ? 1.627 11.582 20.947 1.00 35.69 87 GLU A C 1
ATOM 724 O O . GLU A 1 87 ? 0.900 10.821 20.306 1.00 35.69 87 GLU A O 1
ATOM 729 N N . ILE A 1 88 ? 2.264 11.209 22.061 1.00 42.53 88 ILE A N 1
ATOM 730 C CA . ILE A 1 88 ? 2.198 9.905 22.733 1.00 42.53 88 ILE A CA 1
ATOM 731 C C . ILE A 1 88 ? 0.732 9.516 23.012 1.00 42.53 88 ILE A C 1
ATOM 733 O O . ILE A 1 88 ? -0.003 10.327 23.592 1.00 42.53 88 ILE A O 1
ATOM 737 N N . PRO A 1 89 ? 0.306 8.270 22.721 1.00 46.44 89 PRO A N 1
ATOM 738 C CA . PRO A 1 89 ? -0.997 7.772 23.144 1.00 46.44 89 PRO A CA 1
ATOM 739 C C . PRO A 1 89 ? -1.227 7.977 24.647 1.00 46.44 89 PRO A C 1
ATOM 741 O O . PRO A 1 89 ? -0.403 7.601 25.478 1.00 46.44 89 PRO A O 1
ATOM 744 N N . LEU A 1 90 ? -2.386 8.508 25.036 1.00 40.19 90 LEU A N 1
ATOM 745 C CA . LEU A 1 90 ? -2.710 8.744 26.451 1.00 40.19 90 LEU A CA 1
ATOM 746 C C . LEU A 1 90 ? -2.712 7.486 27.317 1.00 40.19 90 LEU A C 1
ATOM 748 O O . LEU A 1 90 ? -2.583 7.586 28.531 1.00 40.19 90 LEU A O 1
ATOM 752 N N . TRP A 1 91 ? -2.840 6.299 26.731 1.00 46.78 91 TRP A N 1
ATOM 753 C CA . TRP A 1 91 ? -2.707 5.051 27.476 1.00 46.78 91 TRP A CA 1
ATOM 754 C C . TRP A 1 91 ? -1.254 4.667 27.756 1.00 46.78 91 TRP A C 1
ATOM 756 O O . TRP A 1 91 ? -0.997 4.057 28.790 1.00 46.78 91 TRP A O 1
ATOM 766 N N . MET A 1 92 ? -0.306 5.086 26.909 1.00 47.84 92 MET A N 1
ATOM 767 C CA . MET A 1 92 ? 1.119 5.061 27.248 1.00 47.84 92 MET A CA 1
ATOM 768 C C . MET A 1 92 ? 1.402 6.059 28.373 1.00 47.84 92 MET A C 1
ATOM 770 O O . MET A 1 92 ? 2.025 5.667 29.352 1.00 47.84 92 MET A O 1
ATOM 774 N N . LYS A 1 93 ? 0.807 7.263 28.331 1.00 45.25 93 LYS A N 1
ATOM 775 C CA . LYS A 1 93 ? 0.854 8.215 29.460 1.00 45.25 93 LYS A CA 1
ATOM 776 C C . LYS A 1 93 ? 0.194 7.661 30.732 1.00 45.25 93 LYS A C 1
ATOM 778 O O . LYS A 1 93 ? 0.656 7.918 31.834 1.00 45.25 93 LYS A O 1
ATOM 783 N N . ARG A 1 94 ? -0.883 6.868 30.622 1.00 44.72 94 ARG A N 1
ATOM 784 C CA . ARG A 1 94 ? -1.500 6.201 31.786 1.00 44.72 94 ARG A CA 1
ATOM 785 C C . ARG A 1 94 ? -0.639 5.073 32.326 1.00 44.72 94 ARG A C 1
ATOM 787 O O . ARG A 1 94 ? -0.591 4.910 33.538 1.00 44.72 94 ARG A O 1
ATOM 794 N N . ARG A 1 95 ? 0.045 4.319 31.463 1.00 45.06 95 ARG A N 1
ATOM 795 C CA . ARG A 1 95 ? 1.048 3.338 31.885 1.00 45.06 95 ARG A CA 1
ATOM 796 C C . ARG A 1 95 ? 2.190 4.045 32.616 1.00 45.06 95 ARG A C 1
ATOM 798 O O . ARG A 1 95 ? 2.527 3.598 33.699 1.00 45.06 95 ARG A O 1
ATOM 805 N N . GLU A 1 96 ? 2.667 5.185 32.109 1.00 48.41 96 GLU A N 1
ATOM 806 C CA . GLU A 1 96 ? 3.614 6.071 32.808 1.00 48.41 96 GLU A CA 1
ATOM 807 C C . GLU A 1 96 ? 3.049 6.540 34.156 1.00 48.41 96 GLU A C 1
ATOM 809 O O . GLU A 1 96 ? 3.713 6.359 35.161 1.00 48.41 96 GLU A O 1
ATOM 814 N N . SER A 1 97 ? 1.793 6.993 34.238 1.00 48.84 97 SER A N 1
ATOM 815 C CA . SER A 1 97 ? 1.190 7.408 35.517 1.00 48.84 97 SER A CA 1
ATOM 816 C C . SER A 1 97 ? 0.968 6.249 36.498 1.00 48.84 97 SER A C 1
ATOM 818 O O . SER A 1 97 ? 1.026 6.434 37.707 1.00 48.84 97 SER A O 1
ATOM 820 N N . LEU A 1 98 ? 0.695 5.034 36.012 1.00 45.44 98 LEU A N 1
ATOM 821 C CA . LEU A 1 98 ? 0.589 3.834 36.848 1.00 45.44 98 LEU A CA 1
ATOM 822 C C . LEU A 1 98 ? 1.974 3.397 37.335 1.00 45.44 98 LEU A C 1
ATOM 824 O O . LEU A 1 98 ? 2.097 2.951 38.472 1.00 45.44 98 LEU A O 1
ATOM 828 N N . ILE A 1 99 ? 3.006 3.584 36.508 1.00 47.12 99 ILE A N 1
ATOM 829 C CA . ILE A 1 99 ? 4.412 3.411 36.875 1.00 47.12 99 ILE A CA 1
ATOM 830 C C . ILE A 1 99 ? 4.804 4.469 37.918 1.00 47.12 99 ILE A C 1
ATOM 832 O O . ILE A 1 99 ? 5.252 4.095 38.992 1.00 47.12 99 ILE A O 1
ATOM 836 N N . GLU A 1 100 ? 4.547 5.756 37.690 1.00 48.06 100 GLU A N 1
ATOM 837 C CA . GLU A 1 100 ? 4.833 6.863 38.617 1.00 48.06 100 GLU A CA 1
ATOM 838 C C . GLU A 1 100 ? 4.103 6.697 39.956 1.00 48.06 100 GLU A C 1
ATOM 840 O O . GLU A 1 100 ? 4.730 6.779 41.006 1.00 48.06 100 GLU A O 1
ATOM 845 N N . ASN A 1 101 ? 2.818 6.330 39.952 1.00 50.25 101 ASN A N 1
ATOM 846 C CA . ASN A 1 101 ? 2.070 6.053 41.186 1.00 50.25 101 ASN A CA 1
ATOM 847 C C . ASN A 1 101 ? 2.557 4.782 41.913 1.00 50.25 101 ASN A C 1
ATOM 849 O O . ASN A 1 101 ? 2.426 4.676 43.136 1.00 50.25 101 ASN A O 1
ATOM 853 N N . SER A 1 102 ? 3.112 3.801 41.189 1.00 48.50 102 SER A N 1
ATOM 854 C CA . SER A 1 102 ? 3.769 2.631 41.795 1.00 48.50 102 SER A CA 1
ATOM 855 C C . SER A 1 102 ? 5.165 2.959 42.344 1.00 48.50 102 SER A C 1
ATOM 857 O O . SER A 1 102 ? 5.609 2.355 43.320 1.00 48.50 102 SER A O 1
ATOM 859 N N . VAL A 1 103 ? 5.826 3.960 41.761 1.00 47.41 103 VAL A N 1
ATOM 860 C CA . VAL A 1 103 ? 7.133 4.496 42.155 1.00 47.41 103 VAL A CA 1
ATOM 861 C C . VAL A 1 103 ? 7.008 5.406 43.383 1.00 47.41 103 VAL A C 1
ATOM 863 O O . VAL A 1 103 ? 7.809 5.280 44.300 1.00 47.41 103 VAL A O 1
ATOM 866 N N . GLU A 1 104 ? 5.974 6.247 43.478 1.00 52.38 104 GLU A N 1
ATOM 867 C CA . GLU A 1 104 ? 5.728 7.098 44.657 1.00 52.38 104 GLU A CA 1
ATOM 868 C C . GLU A 1 104 ? 5.320 6.300 45.905 1.00 52.38 104 GLU A C 1
ATOM 870 O O . GLU A 1 104 ? 5.579 6.727 47.029 1.00 52.38 104 GLU A O 1
ATOM 875 N N . ASN A 1 105 ? 4.731 5.113 45.728 1.00 54.47 105 ASN A N 1
ATOM 876 C CA . ASN A 1 105 ? 4.344 4.232 46.833 1.00 54.47 105 ASN A CA 1
ATOM 877 C C . ASN A 1 105 ? 5.386 3.149 47.164 1.00 54.47 105 ASN A C 1
ATOM 879 O O . ASN A 1 105 ? 5.151 2.333 48.058 1.00 54.47 105 ASN A O 1
ATOM 883 N N . SER A 1 106 ? 6.536 3.120 46.483 1.00 49.59 106 SER A N 1
ATOM 884 C CA . SER A 1 106 ? 7.612 2.169 46.769 1.00 49.59 106 SER A CA 1
ATOM 885 C C . SER A 1 106 ? 8.928 2.900 47.035 1.00 49.59 106 SER A C 1
ATOM 887 O O . SER A 1 106 ? 9.457 3.612 46.191 1.00 49.59 106 SER A O 1
ATOM 889 N N . ASN A 1 107 ? 9.524 2.675 48.211 1.00 54.62 107 ASN A N 1
ATOM 890 C CA . ASN A 1 107 ? 10.827 3.240 48.599 1.00 54.62 107 ASN A CA 1
ATOM 891 C C . ASN A 1 107 ? 12.020 2.757 47.725 1.00 54.62 107 ASN A C 1
ATOM 893 O O . ASN A 1 107 ? 13.166 3.044 48.057 1.00 54.62 107 ASN A O 1
ATOM 897 N N . ASN A 1 108 ? 11.762 2.072 46.600 1.00 53.59 108 ASN A N 1
ATOM 898 C CA . ASN A 1 108 ? 12.741 1.520 45.654 1.00 53.59 108 ASN A CA 1
ATOM 899 C C . ASN A 1 108 ? 12.531 2.059 44.216 1.00 53.59 108 ASN A C 1
ATOM 901 O O . ASN A 1 108 ? 12.712 1.352 43.224 1.00 53.59 108 ASN A O 1
ATOM 905 N N . ALA A 1 109 ? 12.152 3.332 44.090 1.00 45.53 109 ALA A N 1
ATOM 906 C CA . ALA A 1 109 ? 11.904 4.036 42.828 1.00 45.53 109 ALA A CA 1
ATOM 907 C C . ALA A 1 109 ? 13.007 3.889 41.754 1.00 45.53 109 ALA A C 1
ATOM 909 O O . ALA A 1 109 ? 12.713 3.766 40.564 1.00 45.53 109 ALA A O 1
ATOM 910 N N . SER A 1 110 ? 14.282 3.880 42.159 1.00 47.84 110 SER A N 1
ATOM 911 C CA . SER A 1 110 ? 15.418 3.779 41.232 1.00 47.84 110 SER A CA 1
ATOM 912 C C . SER A 1 110 ? 15.688 2.355 40.734 1.00 47.84 110 SER A C 1
ATOM 914 O O . SER A 1 110 ? 16.322 2.191 39.692 1.00 47.84 110 SER A O 1
ATOM 916 N N . GLU A 1 111 ? 15.198 1.319 41.420 1.00 50.25 111 GLU A N 1
ATOM 917 C CA . GLU A 1 111 ? 15.311 -0.069 40.954 1.00 50.25 111 GLU A CA 1
ATOM 918 C C . GLU A 1 111 ? 14.241 -0.385 39.898 1.00 50.25 111 GLU A C 1
ATOM 920 O O . GLU A 1 111 ? 14.555 -1.026 38.898 1.00 50.25 111 GLU A O 1
ATOM 925 N N . ASN A 1 112 ? 13.026 0.161 40.034 1.00 45.31 112 ASN A N 1
ATOM 926 C CA . ASN A 1 112 ? 11.918 -0.087 39.102 1.00 45.31 112 ASN A CA 1
ATOM 927 C C . ASN A 1 112 ? 12.091 0.582 37.725 1.00 45.31 112 ASN A C 1
ATOM 929 O O . ASN A 1 112 ? 11.744 -0.015 36.708 1.00 45.31 112 ASN A O 1
ATOM 933 N N . LEU A 1 113 ? 12.666 1.790 37.655 1.00 47.56 113 LEU A N 1
ATOM 934 C CA . LEU A 1 113 ? 13.018 2.421 36.369 1.00 47.56 113 LEU A CA 1
ATOM 935 C C . LEU A 1 113 ? 14.096 1.618 35.625 1.00 47.56 113 LEU A C 1
ATOM 937 O O . LEU A 1 113 ? 13.976 1.395 34.422 1.00 47.56 113 LEU A O 1
ATOM 941 N N . ASN A 1 114 ? 15.084 1.097 36.359 1.00 46.41 114 ASN A N 1
ATOM 942 C CA . ASN A 1 114 ? 16.092 0.188 35.814 1.00 46.41 114 ASN A CA 1
ATOM 943 C C . ASN A 1 114 ? 15.501 -1.178 35.415 1.00 46.41 114 ASN A C 1
ATOM 945 O O . ASN A 1 114 ? 16.028 -1.814 34.510 1.00 46.41 114 ASN A O 1
ATOM 949 N N . GLU A 1 115 ? 14.430 -1.661 36.052 1.00 44.34 115 GLU A N 1
ATOM 950 C CA . GLU A 1 115 ? 13.722 -2.873 35.614 1.00 44.34 115 GLU A CA 1
ATOM 951 C C . GLU A 1 115 ? 12.871 -2.649 34.359 1.00 44.34 115 GLU A C 1
ATOM 953 O O . GLU A 1 115 ? 12.841 -3.515 33.489 1.00 44.34 115 GLU A O 1
ATOM 958 N N . ILE A 1 116 ? 12.252 -1.479 34.199 1.00 44.50 116 ILE A N 1
ATOM 959 C CA . ILE A 1 116 ? 11.489 -1.139 32.988 1.00 44.50 116 ILE A CA 1
ATOM 960 C C . ILE A 1 116 ? 12.425 -0.907 31.793 1.00 44.50 116 ILE A C 1
ATOM 962 O O . ILE A 1 116 ? 12.145 -1.413 30.708 1.00 44.50 116 ILE A O 1
ATOM 966 N N . GLU A 1 117 ? 13.572 -0.246 31.985 1.00 45.03 117 GLU A N 1
ATOM 967 C CA . GLU A 1 117 ? 14.627 -0.174 30.958 1.00 45.03 117 GLU A CA 1
ATOM 968 C C . GLU A 1 117 ? 15.244 -1.553 30.654 1.00 45.03 117 GLU A C 1
ATOM 970 O O . GLU A 1 117 ? 15.640 -1.816 29.518 1.00 45.03 117 GLU A O 1
ATOM 975 N N . LYS A 1 118 ? 15.258 -2.483 31.623 1.00 46.09 118 LYS A N 1
ATOM 976 C CA . LYS A 1 118 ? 15.629 -3.893 31.388 1.00 46.09 118 LYS A CA 1
ATOM 977 C C . LYS A 1 118 ? 14.572 -4.684 30.612 1.00 46.09 118 LYS A C 1
ATOM 979 O O . LYS A 1 118 ? 14.907 -5.750 30.096 1.00 46.09 118 LYS A O 1
ATOM 984 N N . PHE A 1 119 ? 13.328 -4.212 30.517 1.00 42.56 119 PHE A N 1
ATOM 985 C CA . PHE A 1 119 ? 12.230 -5.003 29.954 1.00 42.56 119 PHE A CA 1
ATOM 986 C C . PHE A 1 119 ? 12.085 -4.931 28.433 1.00 42.56 119 PHE A C 1
ATOM 988 O O . PHE A 1 119 ? 11.333 -5.728 27.878 1.00 42.56 119 PHE A O 1
ATOM 995 N N . THR A 1 120 ? 12.820 -4.062 27.736 1.00 51.56 120 THR A N 1
ATOM 996 C CA . THR A 1 120 ? 12.731 -3.983 26.267 1.00 51.56 120 THR A CA 1
ATOM 997 C C . THR A 1 120 ? 14.092 -3.667 25.637 1.00 51.56 120 THR A C 1
ATOM 999 O O . THR A 1 120 ? 14.329 -2.534 25.218 1.00 51.56 120 THR A O 1
ATOM 1002 N N . PRO A 1 121 ? 15.008 -4.655 25.518 1.00 50.34 121 PRO A N 1
ATOM 1003 C CA . PRO A 1 121 ? 16.338 -4.472 24.913 1.00 50.34 121 PRO A CA 1
ATOM 1004 C C . PRO A 1 121 ? 16.312 -4.028 23.435 1.00 50.34 121 PRO A C 1
ATOM 1006 O O . PRO A 1 121 ? 17.358 -3.747 22.843 1.00 50.34 121 PRO A O 1
ATOM 1009 N N . HIS A 1 122 ? 15.123 -3.961 22.834 1.00 63.38 122 HIS A N 1
ATOM 1010 C CA . HIS A 1 122 ? 14.899 -3.677 21.424 1.00 63.38 122 HIS A CA 1
ATOM 1011 C C . HIS A 1 122 ? 14.136 -2.375 21.168 1.00 63.38 122 HIS A C 1
ATOM 1013 O O . HIS A 1 122 ? 13.850 -2.089 20.011 1.00 63.38 122 HIS A O 1
ATOM 1019 N N . MET A 1 123 ? 13.832 -1.576 22.193 1.00 64.44 123 MET A N 1
ATOM 1020 C CA . MET A 1 123 ? 13.154 -0.291 22.028 1.00 64.44 123 MET A CA 1
ATOM 1021 C C . MET A 1 123 ? 13.978 0.825 22.674 1.00 64.44 123 MET A C 1
ATOM 1023 O O . MET A 1 123 ? 14.116 0.882 23.892 1.00 64.44 123 MET A O 1
ATOM 1027 N N . GLU A 1 124 ? 14.522 1.727 21.861 1.00 65.44 124 GLU A N 1
ATOM 1028 C CA . GLU A 1 124 ? 15.221 2.920 22.338 1.00 65.44 124 GLU A CA 1
ATOM 1029 C C . GLU A 1 124 ? 14.257 4.108 22.326 1.00 65.44 124 GLU A C 1
ATOM 1031 O O . GLU A 1 124 ? 13.761 4.519 21.275 1.00 65.44 124 GLU A O 1
ATOM 1036 N N . ARG A 1 125 ? 13.982 4.659 23.511 1.00 63.69 125 ARG A N 1
ATOM 1037 C CA . ARG A 1 125 ? 13.183 5.875 23.684 1.00 63.69 125 ARG A CA 1
ATOM 1038 C C . ARG A 1 125 ? 14.101 7.088 23.622 1.00 63.69 125 ARG A C 1
ATOM 1040 O O . ARG A 1 125 ? 15.015 7.213 24.430 1.00 63.69 125 ARG A O 1
ATOM 1047 N N . GLN A 1 126 ? 13.814 8.016 22.721 1.00 64.31 126 GLN A N 1
ATOM 1048 C CA . GLN A 1 126 ? 14.494 9.304 22.648 1.00 64.31 126 GLN A CA 1
ATOM 1049 C C . GLN A 1 126 ? 13.485 10.420 22.899 1.00 64.31 126 GLN A C 1
ATOM 1051 O O . GLN A 1 126 ? 12.480 10.512 22.202 1.00 64.31 126 GLN A O 1
ATOM 1056 N N . THR A 1 127 ? 13.748 11.263 23.898 1.00 58.69 127 THR A N 1
ATOM 1057 C CA . THR A 1 127 ? 13.005 12.516 24.104 1.00 58.69 127 THR A CA 1
ATOM 1058 C C . THR A 1 127 ? 13.808 13.656 23.485 1.00 58.69 127 THR A C 1
ATOM 1060 O O . THR A 1 127 ? 14.980 13.827 23.816 1.00 58.69 127 THR A O 1
ATOM 1063 N N . LEU A 1 128 ? 13.212 14.392 22.552 1.00 55.06 128 LEU A N 1
ATOM 1064 C CA . LEU A 1 128 ? 13.826 15.536 21.882 1.00 55.06 128 LEU A CA 1
ATOM 1065 C C . LEU A 1 128 ? 13.662 16.818 22.714 1.00 55.06 128 LEU A C 1
ATOM 1067 O O . LEU A 1 128 ? 12.829 16.893 23.616 1.00 55.06 128 LEU A O 1
ATOM 1071 N N . GLU A 1 129 ? 14.441 17.855 22.391 1.00 56.69 129 GLU A N 1
ATOM 1072 C CA . GLU A 1 129 ? 14.438 19.141 23.115 1.00 56.69 129 GLU A CA 1
ATOM 1073 C C . GLU A 1 129 ? 13.075 19.854 23.101 1.00 56.69 129 GLU A C 1
ATOM 1075 O O . GLU A 1 129 ? 12.755 20.613 24.012 1.00 56.69 129 GLU A O 1
ATOM 1080 N N . ASN A 1 130 ? 12.248 19.592 22.089 1.00 54.56 130 ASN A N 1
ATOM 1081 C CA . ASN A 1 130 ? 10.892 20.130 21.958 1.00 54.56 130 ASN A CA 1
ATOM 1082 C C . ASN A 1 130 ? 9.822 19.304 22.707 1.00 54.56 130 ASN A C 1
ATOM 1084 O O . ASN A 1 130 ? 8.637 19.615 22.598 1.00 54.56 130 ASN A O 1
ATOM 1088 N N . GLY A 1 131 ? 10.216 18.261 23.448 1.00 48.47 131 GLY A N 1
ATOM 1089 C CA . GLY A 1 131 ? 9.310 17.363 24.170 1.00 48.47 131 GLY A CA 1
ATOM 1090 C C . GLY A 1 131 ? 8.735 16.216 23.331 1.00 48.47 131 GLY A C 1
ATOM 1091 O O . GLY A 1 131 ? 7.923 15.444 23.843 1.00 48.47 131 GLY A O 1
ATOM 1092 N N . GLU A 1 132 ? 9.139 16.072 22.065 1.00 47.91 132 GLU A N 1
ATOM 1093 C CA . GLU A 1 132 ? 8.746 14.938 21.223 1.00 47.91 132 GLU A CA 1
ATOM 1094 C C . GLU A 1 132 ? 9.393 13.637 21.713 1.00 47.91 132 GLU A C 1
ATOM 1096 O O . GLU A 1 132 ? 10.543 13.629 22.155 1.00 47.91 132 GLU A O 1
ATOM 1101 N N . ILE A 1 133 ? 8.665 12.520 21.614 1.00 46.53 133 ILE A N 1
ATOM 1102 C CA . ILE A 1 133 ? 9.177 11.192 21.970 1.00 46.53 133 ILE A CA 1
ATOM 1103 C C . ILE A 1 133 ? 9.209 10.308 20.730 1.00 46.53 133 ILE A C 1
ATOM 1105 O O . ILE A 1 133 ? 8.184 10.087 20.089 1.00 46.53 133 ILE A O 1
ATOM 1109 N N . ILE A 1 134 ? 10.386 9.769 20.432 1.00 55.84 134 ILE A N 1
ATOM 1110 C CA . ILE A 1 134 ? 10.623 8.802 19.364 1.00 55.84 134 ILE A CA 1
ATOM 1111 C C . ILE A 1 134 ? 10.885 7.439 20.002 1.00 55.84 134 ILE A C 1
ATOM 1113 O O . ILE A 1 134 ? 11.700 7.322 20.919 1.00 55.84 134 ILE A O 1
ATOM 1117 N N . TYR A 1 135 ? 10.204 6.411 19.499 1.00 60.81 135 TYR A N 1
ATOM 1118 C CA . TYR A 1 135 ? 10.489 5.017 19.825 1.00 60.81 135 TYR A CA 1
ATOM 1119 C C . TYR A 1 135 ? 11.183 4.370 18.630 1.00 60.81 135 TYR A C 1
ATOM 1121 O O . TYR A 1 135 ? 10.585 4.222 17.565 1.00 60.81 135 TYR A O 1
ATOM 1129 N N . ASN A 1 136 ? 12.445 3.995 18.811 1.00 63.88 136 ASN A N 1
ATOM 1130 C CA . ASN A 1 136 ? 13.228 3.282 17.813 1.00 63.88 136 ASN A CA 1
ATOM 1131 C C . ASN A 1 136 ? 13.203 1.790 18.132 1.00 63.88 136 ASN A C 1
ATOM 1133 O O . ASN A 1 136 ? 13.679 1.373 19.186 1.00 63.88 136 ASN A O 1
ATOM 1137 N N . PHE A 1 137 ? 12.682 0.984 17.213 1.00 61.84 137 PHE A N 1
ATOM 1138 C CA . PHE A 1 137 ? 12.607 -0.464 17.379 1.00 61.84 137 PHE A CA 1
ATOM 1139 C C . PHE A 1 137 ? 13.765 -1.147 16.642 1.00 61.84 137 PHE A C 1
ATOM 1141 O O . PHE A 1 137 ? 13.945 -0.973 15.435 1.00 61.84 137 PHE A O 1
ATOM 1148 N N . LYS A 1 138 ? 14.544 -1.966 17.350 1.00 63.81 138 LYS A N 1
ATOM 1149 C CA . LYS A 1 138 ? 15.480 -2.927 16.760 1.00 63.81 138 LYS A CA 1
ATOM 1150 C C . LYS A 1 138 ? 14.668 -4.150 16.328 1.00 63.81 138 LYS A C 1
ATOM 1152 O O . LYS A 1 138 ? 14.402 -5.022 17.148 1.00 63.81 138 LYS A O 1
ATOM 1157 N N . GLN A 1 139 ? 14.249 -4.176 15.060 1.00 59.94 139 GLN A N 1
ATOM 1158 C CA . GLN A 1 139 ? 13.457 -5.266 14.463 1.00 59.94 139 GLN A CA 1
ATOM 1159 C C . GLN A 1 139 ? 14.060 -6.647 14.773 1.00 59.94 139 GLN A C 1
ATOM 1161 O O . GLN A 1 139 ? 15.276 -6.826 14.651 1.00 59.94 139 GLN A O 1
ATOM 1166 N N . LYS A 1 140 ? 13.219 -7.620 15.158 1.00 57.69 140 LYS A N 1
ATOM 1167 C CA . LYS A 1 140 ? 13.686 -8.938 15.613 1.00 57.69 140 LYS A CA 1
ATOM 1168 C C . LYS A 1 140 ? 13.819 -9.953 14.486 1.00 57.69 140 LYS A C 1
ATOM 1170 O O . LYS A 1 140 ? 14.831 -10.653 14.444 1.00 57.69 140 LYS A O 1
ATOM 1175 N N . GLN A 1 141 ? 12.823 -10.068 13.601 1.00 65.62 141 GLN A N 1
ATOM 1176 C CA . GLN A 1 141 ? 12.763 -11.218 12.694 1.00 65.62 141 GLN A CA 1
ATOM 1177 C C . GLN A 1 141 ? 12.234 -10.919 11.288 1.00 65.62 141 GLN A C 1
ATOM 1179 O O . GLN A 1 141 ? 12.740 -11.508 10.332 1.00 65.62 141 GLN A O 1
ATOM 1184 N N . PHE A 1 142 ? 11.236 -10.043 11.140 1.00 62.62 142 PHE A N 1
ATOM 1185 C CA . PHE A 1 142 ? 10.468 -9.977 9.887 1.00 62.62 142 PHE A CA 1
ATOM 1186 C C . PHE A 1 142 ? 10.783 -8.813 8.940 1.00 62.62 142 PHE A C 1
ATOM 1188 O O . PHE A 1 142 ? 10.261 -8.821 7.831 1.00 62.62 142 PHE A O 1
ATOM 1195 N N . GLY A 1 143 ? 11.618 -7.837 9.318 1.00 74.88 143 GLY A N 1
ATOM 1196 C CA . GLY A 1 143 ? 11.834 -6.651 8.473 1.00 74.88 143 GLY A CA 1
ATOM 1197 C C . GLY A 1 143 ? 10.506 -5.943 8.172 1.00 74.88 143 GLY A C 1
ATOM 1198 O O . GLY A 1 143 ? 10.105 -5.811 7.024 1.00 74.88 143 GLY A O 1
ATOM 1199 N N . VAL A 1 144 ? 9.737 -5.601 9.208 1.00 78.88 144 VAL A N 1
ATOM 1200 C CA . VAL A 1 144 ? 8.384 -5.040 9.052 1.00 78.88 144 VAL A CA 1
ATOM 1201 C C . VAL A 1 144 ? 8.443 -3.519 8.935 1.00 78.88 144 VAL A C 1
ATOM 1203 O O . VAL A 1 144 ? 8.856 -2.843 9.881 1.00 78.88 144 VAL A O 1
ATOM 1206 N N . ASP A 1 145 ? 7.987 -2.993 7.799 1.00 81.25 145 ASP A N 1
ATOM 1207 C CA . ASP A 1 145 ? 7.642 -1.588 7.599 1.00 81.25 145 ASP A CA 1
ATOM 1208 C C . ASP A 1 145 ? 6.127 -1.410 7.772 1.00 81.25 145 ASP A C 1
ATOM 1210 O O . ASP A 1 145 ? 5.348 -2.037 7.064 1.00 81.25 145 ASP A O 1
ATOM 1214 N N . MET A 1 146 ? 5.667 -0.621 8.746 1.00 84.81 146 MET A N 1
ATOM 1215 C CA 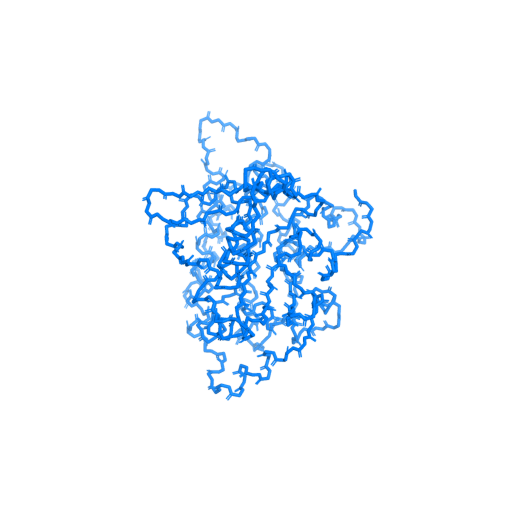. MET A 1 146 ? 4.251 -0.566 9.104 1.00 84.81 146 MET A CA 1
ATOM 1216 C C . MET A 1 146 ? 3.711 0.851 9.284 1.00 84.81 146 MET A C 1
ATOM 1218 O O . MET A 1 146 ? 4.186 1.631 10.105 1.00 84.81 146 MET A O 1
ATOM 1222 N N . CYS A 1 147 ? 2.601 1.124 8.601 1.00 86.56 147 CYS A N 1
ATOM 1223 C CA . CYS A 1 147 ? 1.745 2.282 8.823 1.00 86.56 147 CYS A CA 1
ATOM 1224 C C . CYS A 1 147 ? 0.548 1.886 9.697 1.00 86.56 147 CYS A C 1
ATOM 1226 O O . CYS A 1 147 ? -0.211 0.987 9.332 1.00 86.56 147 CYS A O 1
ATOM 1228 N N . ILE A 1 148 ? 0.355 2.566 10.832 1.00 86.00 148 ILE A N 1
ATOM 1229 C CA . ILE A 1 148 ? -0.772 2.319 11.743 1.00 86.00 148 ILE A CA 1
ATOM 1230 C C . ILE A 1 148 ? -1.790 3.456 11.645 1.00 86.00 148 ILE A C 1
ATOM 1232 O O . ILE A 1 148 ? -1.428 4.628 11.661 1.00 86.00 148 ILE A O 1
ATOM 1236 N N . TYR A 1 149 ? -3.073 3.112 11.572 1.00 86.50 149 TYR A N 1
ATOM 1237 C CA . TYR A 1 149 ? -4.179 4.060 11.472 1.00 86.50 149 TYR A CA 1
ATOM 1238 C C . TYR A 1 149 ? -5.226 3.788 12.548 1.00 86.50 149 TYR A C 1
ATOM 1240 O O . TYR A 1 149 ? -5.528 2.636 12.857 1.00 86.50 149 TYR A O 1
ATOM 1248 N N . THR A 1 150 ? -5.863 4.840 13.059 1.00 87.69 150 THR A N 1
ATOM 1249 C CA . THR A 1 150 ? -7.204 4.707 13.642 1.00 87.69 150 THR A CA 1
ATOM 1250 C C . THR A 1 150 ? -8.213 4.401 12.528 1.00 87.69 150 THR A C 1
ATOM 1252 O O . THR A 1 150 ? -7.976 4.705 11.353 1.00 87.69 150 THR A O 1
ATOM 1255 N N . ARG A 1 151 ? -9.385 3.860 12.884 1.00 91.50 151 ARG A N 1
ATOM 1256 C CA . ARG A 1 151 ? -10.493 3.659 11.932 1.00 91.50 151 ARG A CA 1
ATOM 1257 C C . ARG A 1 151 ? -10.845 4.943 11.172 1.00 91.50 151 ARG A C 1
ATOM 1259 O O . ARG A 1 151 ? -10.970 4.929 9.949 1.00 91.50 151 ARG A O 1
ATOM 1266 N N . GLU A 1 152 ? -10.964 6.063 11.886 1.00 88.12 152 GLU A N 1
ATOM 1267 C CA . GLU A 1 152 ? -11.306 7.358 11.289 1.00 88.12 152 GLU A CA 1
ATOM 1268 C C . GLU A 1 152 ? -10.194 7.880 10.368 1.00 88.12 152 GLU A C 1
ATOM 1270 O O . GLU A 1 152 ? -10.473 8.355 9.265 1.00 88.12 152 GLU A O 1
ATOM 1275 N N . GLN A 1 153 ? -8.927 7.763 10.783 1.00 87.56 153 GLN A N 1
ATOM 1276 C CA . GLN A 1 153 ? -7.783 8.161 9.962 1.00 87.56 153 GLN A CA 1
ATOM 1277 C C . GLN A 1 153 ? -7.757 7.388 8.651 1.00 87.56 153 GLN A C 1
ATOM 1279 O O . GLN A 1 153 ? -7.640 8.010 7.596 1.00 87.56 153 GLN A O 1
ATOM 1284 N N . PHE A 1 154 ? -7.916 6.065 8.709 1.00 92.81 154 PHE A N 1
ATOM 1285 C CA . PHE A 1 154 ? -7.916 5.220 7.521 1.00 92.81 154 PHE A CA 1
ATOM 1286 C C . PHE A 1 154 ? -9.041 5.617 6.555 1.00 92.81 154 PHE A C 1
ATOM 1288 O O . PHE A 1 154 ? -8.775 5.945 5.398 1.00 92.81 154 PHE A O 1
ATOM 1295 N N . LEU A 1 155 ? -10.282 5.737 7.046 1.00 93.62 155 LEU A N 1
ATOM 1296 C CA . LEU A 1 155 ? -11.413 6.230 6.247 1.00 93.62 155 LEU A CA 1
ATOM 1297 C C . LEU A 1 155 ? -11.149 7.610 5.637 1.00 93.62 155 LEU A C 1
ATOM 1299 O O . LEU A 1 155 ? -11.505 7.866 4.487 1.00 93.62 155 LEU A O 1
ATOM 1303 N N . ASN A 1 156 ? -10.525 8.516 6.386 1.00 90.75 156 ASN A N 1
ATOM 1304 C CA . ASN A 1 156 ? -10.188 9.843 5.886 1.00 90.75 156 ASN A CA 1
ATOM 1305 C C . ASN A 1 156 ? -9.130 9.789 4.772 1.00 90.75 156 ASN A C 1
ATOM 1307 O O . ASN A 1 156 ? -9.235 10.568 3.821 1.00 90.75 156 ASN A O 1
ATOM 1311 N N . GLN A 1 157 ? -8.158 8.870 4.828 1.00 91.25 157 GLN A N 1
ATOM 1312 C CA . GLN A 1 157 ? -7.215 8.658 3.722 1.00 91.25 157 GLN A CA 1
ATOM 1313 C C . GLN A 1 157 ? -7.902 8.090 2.478 1.00 91.25 157 GLN A C 1
ATOM 1315 O O . GLN A 1 157 ? -7.665 8.591 1.375 1.00 91.25 157 GLN A O 1
ATOM 1320 N N . LEU A 1 158 ? -8.838 7.149 2.647 1.00 94.06 158 LEU A N 1
ATOM 1321 C CA . LEU A 1 158 ? -9.660 6.636 1.545 1.00 94.06 158 LEU A CA 1
ATOM 1322 C C . LEU A 1 158 ? -10.469 7.762 0.880 1.00 94.06 158 LEU A C 1
ATOM 1324 O O . LEU A 1 158 ? -10.436 7.925 -0.338 1.00 94.06 158 LEU A O 1
ATOM 1328 N N . LYS A 1 159 ? -11.117 8.635 1.666 1.00 93.56 159 LYS A N 1
ATOM 1329 C CA . LYS A 1 159 ? -11.851 9.815 1.154 1.00 93.56 159 LYS A CA 1
ATOM 1330 C C . LYS A 1 159 ? -10.948 10.807 0.417 1.00 93.56 159 LYS A C 1
ATOM 1332 O O . LYS A 1 159 ? -11.377 11.445 -0.552 1.00 93.56 159 LYS A O 1
ATOM 1337 N N . LYS A 1 160 ? -9.688 10.927 0.839 1.00 91.81 160 LYS A N 1
ATOM 1338 C CA . LYS A 1 160 ? -8.649 11.714 0.152 1.00 91.81 160 LYS A CA 1
ATOM 1339 C C . LYS A 1 160 ? -8.082 11.022 -1.086 1.00 91.81 160 LYS A C 1
ATOM 1341 O O . LYS A 1 160 ? -7.327 11.660 -1.811 1.00 91.81 160 LYS A O 1
ATOM 1346 N N . HIS A 1 161 ? -8.484 9.781 -1.353 1.00 93.56 161 HIS A N 1
ATOM 1347 C CA . HIS A 1 161 ? -7.985 8.961 -2.450 1.00 93.56 161 HIS A CA 1
ATOM 1348 C C . HIS A 1 161 ? -6.474 8.741 -2.379 1.00 93.56 161 HIS A C 1
ATOM 1350 O O . HIS A 1 161 ? -5.820 8.700 -3.419 1.00 93.56 161 HIS A O 1
ATOM 1356 N N . GLN A 1 162 ? -5.913 8.630 -1.169 1.00 90.69 162 GLN A N 1
ATOM 1357 C CA . GLN A 1 162 ? -4.508 8.263 -1.033 1.00 90.69 162 GLN A CA 1
ATOM 1358 C C . GLN A 1 162 ? -4.299 6.856 -1.588 1.00 90.69 162 GLN A C 1
ATOM 1360 O O . GLN A 1 162 ? -4.961 5.905 -1.173 1.00 90.69 162 GLN A O 1
ATOM 1365 N N . PHE A 1 163 ? -3.419 6.747 -2.582 1.00 89.69 163 PHE A N 1
ATOM 1366 C CA . PHE A 1 163 ? -3.263 5.521 -3.353 1.00 89.69 163 PHE A CA 1
ATOM 1367 C C . PHE A 1 163 ? -2.854 4.318 -2.494 1.00 89.69 163 PHE A C 1
ATOM 1369 O O . PHE A 1 163 ? -3.417 3.243 -2.678 1.00 89.69 163 PHE A O 1
ATOM 1376 N N . SER A 1 164 ? -1.924 4.500 -1.550 1.00 88.12 164 SER A N 1
ATOM 1377 C CA . SER A 1 164 ? -1.447 3.423 -0.674 1.00 88.12 164 SER A CA 1
ATOM 1378 C C . SER A 1 164 ? -2.594 2.777 0.102 1.00 88.12 164 SER A C 1
ATOM 1380 O O . SER A 1 164 ? -2.775 1.568 0.042 1.00 88.12 164 SER A O 1
ATOM 1382 N N . GLU A 1 165 ? -3.435 3.584 0.741 1.00 92.12 165 GLU A N 1
ATOM 1383 C CA . GLU A 1 165 ? -4.580 3.126 1.525 1.00 92.12 165 GLU A CA 1
ATOM 1384 C C . GLU A 1 165 ? -5.696 2.565 0.641 1.00 92.12 165 GLU A C 1
ATOM 1386 O O . GLU A 1 165 ? -6.328 1.568 0.994 1.00 92.12 165 GLU A O 1
ATOM 1391 N N . LEU A 1 166 ? -5.905 3.147 -0.545 1.00 92.69 166 LEU A N 1
ATOM 1392 C CA . LEU A 1 166 ? -6.842 2.601 -1.524 1.00 92.69 166 LEU A CA 1
ATOM 1393 C C . LEU A 1 166 ? -6.462 1.180 -1.968 1.00 92.69 166 LEU A C 1
ATOM 1395 O O . LEU A 1 166 ? -7.362 0.401 -2.270 1.00 92.69 166 LEU A O 1
ATOM 1399 N N . LEU A 1 167 ? -5.178 0.801 -1.970 1.00 91.00 167 LEU A N 1
ATOM 1400 C CA . LEU A 1 167 ? -4.777 -0.580 -2.268 1.00 91.00 167 LEU A CA 1
ATOM 1401 C C . LEU A 1 167 ? -5.358 -1.574 -1.260 1.00 91.00 167 LEU A C 1
ATOM 1403 O O . LEU A 1 167 ? -5.800 -2.639 -1.676 1.00 91.00 167 LEU A O 1
ATOM 1407 N N . GLY A 1 168 ? -5.442 -1.212 0.026 1.00 90.88 168 GLY A N 1
ATOM 1408 C CA . GLY A 1 168 ? -6.113 -2.037 1.037 1.00 90.88 168 GLY A CA 1
ATOM 1409 C C . GLY A 1 168 ? -7.587 -2.273 0.697 1.00 90.88 168 GLY A C 1
ATOM 1410 O O . GLY A 1 168 ? -8.066 -3.402 0.738 1.00 90.88 168 GLY A O 1
ATOM 1411 N N . LEU A 1 169 ? -8.287 -1.225 0.254 1.00 93.50 169 LEU A N 1
ATOM 1412 C CA . LEU A 1 169 ? -9.677 -1.321 -0.204 1.00 93.50 169 LEU A CA 1
ATOM 1413 C C . LEU A 1 169 ? -9.815 -2.145 -1.497 1.00 93.50 169 LEU A C 1
ATOM 1415 O O . LEU A 1 169 ? -10.773 -2.898 -1.652 1.00 93.50 169 LEU A O 1
ATOM 1419 N N . PHE A 1 170 ? -8.867 -2.043 -2.431 1.00 93.12 170 PHE A N 1
ATOM 1420 C CA . PHE A 1 170 ? -8.895 -2.847 -3.656 1.00 93.12 170 PHE A CA 1
ATOM 1421 C C . PHE A 1 170 ? -8.558 -4.319 -3.418 1.00 93.12 170 PHE A C 1
ATOM 1423 O O . PHE A 1 170 ? -9.104 -5.156 -4.131 1.00 93.12 170 PHE A O 1
ATOM 1430 N N . LEU A 1 171 ? -7.742 -4.642 -2.409 1.00 90.62 171 LEU A N 1
ATOM 1431 C CA . LEU A 1 171 ? -7.527 -6.023 -1.969 1.00 90.62 171 LEU A CA 1
ATOM 1432 C C . LEU A 1 171 ? -8.818 -6.663 -1.457 1.00 90.62 171 LEU A C 1
ATOM 1434 O O . LEU A 1 171 ? -9.099 -7.813 -1.769 1.00 90.62 171 LEU A O 1
ATOM 1438 N N . GLU A 1 172 ? -9.660 -5.926 -0.731 1.00 91.88 172 GLU A N 1
ATOM 1439 C CA . GLU A 1 172 ? -10.957 -6.459 -0.280 1.00 91.88 172 GLU A CA 1
ATOM 1440 C C . GLU A 1 172 ? -11.924 -6.767 -1.433 1.00 91.88 172 GLU A C 1
ATOM 1442 O O . GLU A 1 172 ? -12.908 -7.477 -1.238 1.00 91.88 172 GLU A O 1
ATOM 1447 N N . ARG A 1 173 ? -11.668 -6.195 -2.615 1.00 90.62 173 ARG A N 1
ATOM 1448 C CA . ARG A 1 173 ? -12.487 -6.324 -3.831 1.00 90.62 173 ARG A CA 1
ATOM 1449 C C . ARG A 1 173 ? -11.831 -7.199 -4.902 1.00 90.62 173 ARG A C 1
ATOM 1451 O O . ARG A 1 173 ? -12.367 -7.293 -6.013 1.00 90.62 173 ARG A O 1
ATOM 1458 N N . SER A 1 174 ? -10.650 -7.741 -4.613 1.00 89.25 174 SER A N 1
ATOM 1459 C CA . SER A 1 174 ? -9.890 -8.574 -5.542 1.00 89.25 174 SER A CA 1
ATOM 1460 C C . SER A 1 174 ? -10.339 -10.031 -5.486 1.00 89.25 174 SER A C 1
ATOM 1462 O O . SER A 1 174 ? -11.205 -10.398 -4.696 1.00 89.25 174 SER A O 1
ATOM 1464 N N . ASP A 1 175 ? -9.780 -10.848 -6.372 1.00 87.25 175 ASP A N 1
ATOM 1465 C CA . ASP A 1 175 ? -10.060 -12.279 -6.402 1.00 87.25 175 ASP A CA 1
ATOM 1466 C C . ASP A 1 175 ? -9.414 -12.996 -5.200 1.00 87.25 175 ASP A C 1
ATOM 1468 O O . ASP A 1 175 ? -8.511 -12.462 -4.548 1.00 87.25 175 ASP A O 1
ATOM 1472 N N . GLU A 1 176 ? -9.875 -14.218 -4.904 1.00 84.69 176 GLU A N 1
ATOM 1473 C CA . GLU A 1 176 ? -9.511 -14.959 -3.683 1.00 84.69 176 GLU A CA 1
ATOM 1474 C C . GLU A 1 176 ? -7.995 -15.122 -3.481 1.00 84.69 176 GLU A C 1
ATOM 1476 O O . GLU A 1 176 ? -7.524 -15.084 -2.342 1.00 84.69 176 GLU A O 1
ATOM 1481 N N . ASP A 1 177 ? -7.221 -15.216 -4.564 1.00 82.44 177 ASP A N 1
ATOM 1482 C CA . ASP A 1 177 ? -5.761 -15.360 -4.515 1.00 82.44 177 ASP A CA 1
ATOM 1483 C C . ASP A 1 177 ? -5.080 -14.198 -3.767 1.00 82.44 177 ASP A C 1
ATOM 1485 O O . ASP A 1 177 ? -4.109 -14.394 -3.024 1.00 82.44 177 ASP A O 1
ATOM 1489 N N . TYR A 1 178 ? -5.629 -12.985 -3.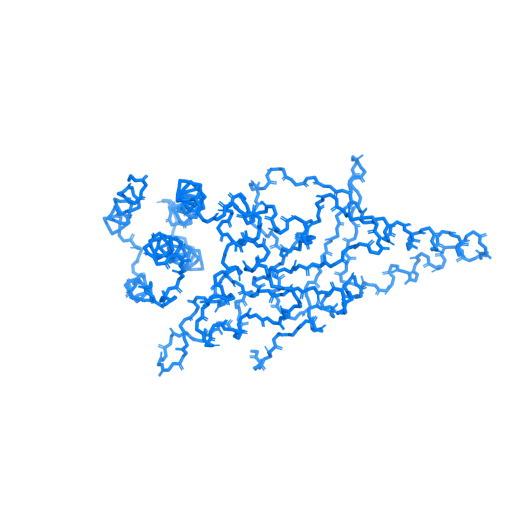879 1.00 85.25 178 TYR A N 1
ATOM 1490 C CA . TYR A 1 178 ? -5.078 -11.785 -3.248 1.00 85.25 178 TYR A CA 1
ATOM 1491 C C . TYR A 1 178 ? -5.596 -11.550 -1.827 1.00 85.25 178 TYR A C 1
ATOM 1493 O O . TYR A 1 178 ? -4.993 -10.786 -1.071 1.00 85.25 178 TYR A O 1
ATOM 1501 N N . HIS A 1 179 ? -6.646 -12.257 -1.397 1.00 87.56 179 HIS A N 1
ATOM 1502 C CA . HIS A 1 179 ? -7.094 -12.203 -0.002 1.00 87.56 179 HIS A CA 1
ATOM 1503 C C . HIS A 1 179 ? -6.050 -12.765 0.969 1.00 87.56 179 HIS A C 1
ATOM 1505 O O . HIS A 1 179 ? -6.066 -12.427 2.150 1.00 87.56 179 HIS A O 1
ATOM 1511 N N . SER A 1 180 ? -5.086 -13.551 0.479 1.00 87.06 180 SER A N 1
ATOM 1512 C CA . SER A 1 180 ? -3.924 -13.984 1.261 1.00 87.06 180 SER A CA 1
ATOM 1513 C C . SER A 1 180 ? -3.061 -12.822 1.788 1.00 87.06 180 SER A C 1
ATOM 1515 O O . SER A 1 180 ? -2.359 -12.994 2.787 1.00 87.06 180 SER A O 1
ATOM 1517 N N . PHE A 1 181 ? -3.154 -11.632 1.178 1.00 90.19 181 PHE A N 1
ATOM 1518 C CA . PHE A 1 181 ? -2.501 -10.402 1.640 1.00 90.19 181 PHE A CA 1
ATOM 1519 C C . PHE A 1 181 ? -3.321 -9.627 2.682 1.00 90.19 181 PHE A C 1
ATOM 1521 O O . PHE A 1 181 ? -2.856 -8.616 3.207 1.00 90.19 181 PHE A O 1
ATOM 1528 N N . ILE A 1 182 ? -4.520 -10.099 3.029 1.00 93.75 182 ILE A N 1
ATOM 1529 C CA . ILE A 1 182 ? -5.341 -9.560 4.112 1.00 93.75 182 ILE A CA 1
ATOM 1530 C C . ILE A 1 182 ? -5.151 -10.469 5.330 1.00 93.75 182 ILE A C 1
ATOM 1532 O O . ILE A 1 182 ? -5.818 -11.491 5.478 1.00 93.75 182 ILE A O 1
ATOM 1536 N N . LEU A 1 183 ? -4.219 -10.113 6.217 1.00 92.81 183 LEU A N 1
ATOM 1537 C CA . LEU A 1 183 ? -3.886 -10.953 7.377 1.00 92.81 183 LEU A CA 1
ATOM 1538 C C . LEU A 1 183 ? -4.986 -10.932 8.442 1.00 92.81 183 LEU A C 1
ATOM 1540 O O . LEU A 1 183 ? -5.130 -11.887 9.203 1.00 92.81 183 LEU A O 1
ATOM 1544 N N . LYS A 1 184 ? -5.757 -9.841 8.502 1.00 95.12 184 LYS A N 1
ATOM 1545 C CA . LYS A 1 184 ? -6.936 -9.704 9.361 1.00 95.12 184 LYS A CA 1
ATOM 1546 C C . LYS A 1 184 ? -7.931 -8.733 8.733 1.00 95.12 184 LYS A C 1
ATOM 1548 O O . LYS A 1 184 ? -7.525 -7.676 8.254 1.00 95.12 184 LYS A O 1
ATOM 1553 N N . LYS A 1 185 ? -9.223 -9.060 8.797 1.00 96.19 185 LYS A N 1
ATOM 1554 C CA . LYS A 1 185 ? -10.332 -8.171 8.425 1.00 96.19 185 LYS A CA 1
ATOM 1555 C C . LYS A 1 185 ? -11.453 -8.312 9.451 1.00 96.19 185 LYS A C 1
ATOM 1557 O O . LYS A 1 185 ? -12.159 -9.314 9.458 1.00 96.19 185 LYS A O 1
ATOM 1562 N N . THR A 1 186 ? -11.591 -7.320 10.324 1.00 96.94 186 THR A N 1
ATOM 1563 C CA . THR A 1 186 ? -12.692 -7.237 11.301 1.00 96.94 186 THR A CA 1
ATOM 1564 C C . THR A 1 186 ? -13.755 -6.242 10.839 1.00 96.94 186 THR A C 1
ATOM 1566 O O . THR A 1 186 ? -14.931 -6.399 11.150 1.00 96.94 186 THR A O 1
ATOM 1569 N N . VAL A 1 187 ? -13.341 -5.224 10.081 1.00 96.50 187 VAL A N 1
ATOM 1570 C CA . VAL A 1 187 ? -14.195 -4.151 9.564 1.00 96.50 187 VAL A CA 1
ATOM 1571 C C . VAL A 1 187 ? -14.230 -4.211 8.039 1.00 96.50 187 VAL A C 1
ATOM 1573 O O . VAL A 1 187 ? -13.202 -4.441 7.403 1.00 96.50 187 VAL A O 1
ATOM 1576 N N . ASP A 1 188 ? -15.404 -3.990 7.447 1.00 96.38 188 ASP A N 1
ATOM 1577 C CA . ASP A 1 188 ? -15.553 -3.857 5.997 1.00 96.38 188 ASP A CA 1
ATOM 1578 C C . ASP A 1 188 ? -15.409 -2.388 5.571 1.00 96.38 188 ASP A C 1
ATOM 1580 O O . ASP A 1 188 ? -16.371 -1.615 5.537 1.00 96.38 188 ASP A O 1
ATOM 1584 N N . PHE A 1 189 ? -14.171 -1.979 5.280 1.00 96.19 189 PHE A N 1
ATOM 1585 C CA . PHE A 1 189 ? -13.902 -0.605 4.859 1.00 96.19 189 PHE A CA 1
ATOM 1586 C C . PHE A 1 189 ? -14.427 -0.310 3.456 1.00 96.19 189 PHE A C 1
ATOM 1588 O O . PHE A 1 189 ? -14.731 0.849 3.168 1.00 96.19 189 PHE A O 1
ATOM 1595 N N . SER A 1 190 ? -14.579 -1.325 2.603 1.00 93.12 190 SER A N 1
ATOM 1596 C CA . SER A 1 190 ? -15.239 -1.179 1.307 1.00 93.12 190 SER A CA 1
ATOM 1597 C C . SER A 1 190 ? -16.686 -0.715 1.460 1.00 93.12 190 SER A C 1
ATOM 1599 O O . SER A 1 190 ? -17.074 0.258 0.809 1.00 93.12 190 SER A O 1
ATOM 1601 N N . GLU A 1 191 ? -17.451 -1.347 2.349 1.00 95.00 191 GLU A N 1
ATOM 1602 C CA . GLU A 1 191 ? -18.836 -0.973 2.637 1.00 95.00 191 GLU A CA 1
ATOM 1603 C C . GLU A 1 191 ? -18.927 0.403 3.325 1.00 95.00 191 GLU A C 1
ATOM 1605 O O . GLU A 1 191 ? -19.760 1.236 2.961 1.00 95.00 191 GLU A O 1
ATOM 1610 N N . GLU A 1 192 ? -18.059 0.694 4.300 1.00 96.12 192 GLU A N 1
ATOM 1611 C CA . GLU A 1 192 ? -18.050 1.999 4.983 1.00 96.12 192 GLU A CA 1
ATOM 1612 C C . GLU A 1 192 ? -17.686 3.156 4.053 1.00 96.12 192 GLU A C 1
ATOM 1614 O O . GLU A 1 192 ? -18.281 4.239 4.123 1.00 96.12 192 GLU A O 1
ATOM 1619 N N . PHE A 1 193 ? -16.724 2.934 3.160 1.00 95.31 193 PHE A N 1
ATOM 1620 C CA . PHE A 1 193 ? -16.340 3.917 2.163 1.00 95.31 193 PHE A CA 1
ATOM 1621 C C . PHE A 1 193 ? -17.495 4.210 1.198 1.00 95.31 193 PHE A C 1
ATOM 1623 O O . PHE A 1 193 ? -17.762 5.378 0.906 1.00 95.31 193 PHE A O 1
ATOM 1630 N N . GLU A 1 194 ? -18.240 3.189 0.771 1.00 93.56 194 GLU A N 1
ATOM 1631 C CA . GLU A 1 194 ? -19.441 3.357 -0.056 1.00 93.56 194 GLU A CA 1
ATOM 1632 C C . GLU A 1 194 ? -20.554 4.107 0.682 1.00 93.56 194 GLU A C 1
ATOM 1634 O O . GLU A 1 194 ? -21.089 5.087 0.156 1.00 93.56 194 GLU A O 1
ATOM 1639 N N . LYS A 1 195 ? -20.840 3.732 1.935 1.00 96.12 195 LYS A N 1
ATOM 1640 C CA . LYS A 1 195 ? -21.826 4.415 2.793 1.00 96.12 195 LYS A CA 1
ATOM 1641 C C . LYS A 1 195 ? -21.490 5.881 3.043 1.00 96.12 195 LYS A C 1
ATOM 1643 O O . LYS A 1 195 ? -22.392 6.684 3.271 1.00 96.12 195 LYS A O 1
ATOM 1648 N N . SER A 1 196 ? -20.212 6.256 2.977 1.00 95.12 196 SER A N 1
ATOM 1649 C CA . SER A 1 196 ? -19.801 7.656 3.103 1.00 95.12 196 SER A CA 1
ATOM 1650 C C . SER A 1 196 ? -20.270 8.544 1.940 1.00 95.12 196 SER A C 1
ATOM 1652 O O . SER A 1 196 ? -20.179 9.767 2.040 1.00 95.12 196 SER A O 1
ATOM 1654 N N . GLY A 1 197 ? -20.735 7.953 0.831 1.00 93.69 197 GLY A N 1
ATOM 1655 C CA . GLY A 1 197 ? -21.232 8.664 -0.350 1.00 93.69 197 GLY A CA 1
ATOM 1656 C C . GLY A 1 197 ? -20.148 9.367 -1.174 1.00 93.69 197 GLY A C 1
ATOM 1657 O O . GLY A 1 197 ? -20.459 9.997 -2.182 1.00 93.69 197 GLY A O 1
ATOM 1658 N N . VAL A 1 198 ? -18.875 9.276 -0.772 1.00 92.69 198 VAL A N 1
ATOM 1659 C CA . VAL A 1 198 ? -17.760 9.940 -1.466 1.00 92.69 198 VAL A CA 1
ATOM 1660 C C . VAL A 1 198 ? -17.446 9.260 -2.799 1.00 92.69 198 VAL A C 1
ATOM 1662 O O . VAL A 1 198 ? -17.161 9.967 -3.771 1.00 92.69 198 VAL A O 1
ATOM 1665 N N . GLY A 1 199 ? -17.513 7.921 -2.831 1.00 91.25 199 GLY A N 1
ATOM 1666 C CA . GLY A 1 199 ? -17.166 7.089 -3.986 1.00 91.25 199 GLY A CA 1
ATOM 1667 C C . GLY A 1 199 ? -15.733 7.305 -4.492 1.00 91.25 199 GLY A C 1
ATOM 1668 O O . GLY A 1 199 ? -14.973 8.107 -3.947 1.00 91.25 199 GLY A O 1
ATOM 1669 N N . ILE A 1 200 ? -15.358 6.602 -5.566 1.00 92.31 200 ILE A N 1
ATOM 1670 C CA . ILE A 1 200 ? -14.090 6.858 -6.263 1.00 92.31 200 ILE A CA 1
ATOM 1671 C C . ILE A 1 200 ? -14.260 8.043 -7.225 1.00 92.31 200 ILE A C 1
ATOM 1673 O O . ILE A 1 200 ? -14.961 7.970 -8.230 1.00 92.31 200 ILE A O 1
ATOM 1677 N N . GLN A 1 201 ? -13.578 9.143 -6.926 1.00 93.12 201 GLN A N 1
ATOM 1678 C CA . GLN A 1 201 ? -13.505 10.366 -7.714 1.00 93.12 201 GLN A CA 1
ATOM 1679 C C . GLN A 1 201 ? -12.244 10.333 -8.580 1.00 93.12 201 GLN A C 1
ATOM 1681 O O . GLN A 1 201 ? -11.128 10.528 -8.089 1.00 93.12 201 GLN A O 1
ATOM 1686 N N . LEU A 1 202 ? -12.423 10.122 -9.888 1.00 90.19 202 LEU A N 1
ATOM 1687 C CA . LEU A 1 202 ? -11.321 9.935 -10.841 1.00 90.19 202 LEU A CA 1
ATOM 1688 C C . LEU A 1 202 ? -10.303 11.085 -10.838 1.00 90.19 202 LEU A C 1
ATOM 1690 O O . LEU A 1 202 ? -9.109 10.842 -10.987 1.00 90.19 202 LEU A O 1
ATOM 1694 N N . SER A 1 203 ? -10.744 12.328 -10.627 1.00 90.75 203 SER A N 1
ATOM 1695 C CA . SER A 1 203 ? -9.853 13.495 -10.560 1.00 90.75 203 SER A CA 1
ATOM 1696 C C . SER A 1 203 ? -8.908 13.444 -9.355 1.00 90.75 203 SER A C 1
ATOM 1698 O O . SER A 1 203 ? -7.708 13.674 -9.507 1.00 90.75 203 SER A O 1
ATOM 1700 N N . LYS A 1 204 ? -9.422 13.091 -8.170 1.00 91.56 204 LYS A N 1
ATOM 1701 C CA . LYS A 1 204 ? -8.623 12.942 -6.942 1.00 91.56 204 LYS A CA 1
ATOM 1702 C C . LYS A 1 204 ? -7.691 11.743 -7.026 1.00 91.56 204 LYS A C 1
ATOM 1704 O O . LYS A 1 204 ? -6.515 11.865 -6.696 1.00 91.56 204 LYS A O 1
ATOM 1709 N N . LEU A 1 205 ? -8.200 10.618 -7.531 1.00 89.50 205 LEU A N 1
ATOM 1710 C CA . LEU A 1 205 ? -7.396 9.423 -7.765 1.00 89.50 205 LEU A CA 1
ATOM 1711 C C . LEU A 1 205 ? -6.231 9.727 -8.715 1.00 89.50 205 LEU A C 1
ATOM 1713 O O . LEU A 1 205 ? -5.084 9.435 -8.394 1.00 89.50 205 LEU A O 1
ATOM 1717 N N . ARG A 1 206 ? -6.500 10.383 -9.850 1.00 88.25 206 ARG A N 1
ATOM 1718 C CA . ARG A 1 206 ? -5.468 10.788 -10.815 1.00 88.25 206 ARG A CA 1
ATOM 1719 C C . ARG A 1 206 ? -4.423 11.706 -10.189 1.00 88.25 206 ARG A C 1
ATOM 1721 O O . ARG A 1 206 ? -3.236 11.531 -10.466 1.00 88.25 206 ARG A O 1
ATOM 1728 N N . ALA A 1 207 ? -4.839 12.657 -9.354 1.00 88.31 207 ALA A N 1
ATOM 1729 C CA . ALA A 1 207 ? -3.919 13.534 -8.637 1.00 88.31 207 ALA A CA 1
ATOM 1730 C C . ALA A 1 207 ? -3.006 12.741 -7.683 1.00 88.31 207 ALA A C 1
ATOM 1732 O O . ALA A 1 207 ? -1.788 12.903 -7.753 1.00 88.31 207 ALA A O 1
ATOM 1733 N N . SER A 1 208 ? -3.566 11.836 -6.869 1.00 87.81 208 SER A N 1
ATOM 1734 C CA . SER A 1 208 ? -2.783 10.993 -5.950 1.00 87.81 208 SER A CA 1
ATOM 1735 C C . SER A 1 208 ? -1.821 10.063 -6.694 1.00 87.81 208 SER A C 1
ATOM 1737 O O . SER A 1 208 ? -0.632 10.035 -6.387 1.00 87.81 208 SER A O 1
ATOM 1739 N N . LEU A 1 209 ? -2.289 9.380 -7.743 1.00 87.06 209 LEU A N 1
ATOM 1740 C CA . LEU A 1 209 ? -1.457 8.518 -8.586 1.00 87.06 209 LEU A CA 1
ATOM 1741 C C . LEU A 1 209 ? -0.299 9.285 -9.222 1.00 87.06 209 LEU A C 1
ATOM 1743 O O . LEU A 1 209 ? 0.845 8.838 -9.178 1.00 87.06 209 LEU A O 1
ATOM 1747 N N . SER A 1 210 ? -0.589 10.461 -9.787 1.00 84.06 210 SER A N 1
ATOM 1748 C CA . SER A 1 210 ? 0.423 11.313 -10.415 1.00 84.06 210 SER A CA 1
ATOM 1749 C C . SER A 1 210 ? 1.463 11.774 -9.400 1.00 84.06 210 SER A C 1
ATOM 1751 O O . SER A 1 210 ? 2.653 11.801 -9.720 1.00 84.06 210 SER A O 1
ATOM 1753 N N . GLN A 1 211 ? 1.038 12.121 -8.182 1.00 85.56 211 GLN A N 1
ATOM 1754 C CA . GLN A 1 211 ? 1.932 12.507 -7.095 1.00 85.56 211 GLN A CA 1
ATOM 1755 C C . GLN A 1 211 ? 2.842 11.341 -6.689 1.00 85.56 211 GLN A C 1
ATOM 1757 O O . GLN A 1 211 ? 4.065 11.495 -6.739 1.00 85.56 211 GLN A O 1
ATOM 1762 N N . SER A 1 212 ? 2.267 10.179 -6.359 1.00 83.38 212 SER A N 1
ATOM 1763 C CA . SER A 1 212 ? 3.020 8.990 -5.944 1.00 83.38 212 SER A CA 1
ATOM 1764 C C . SER A 1 212 ? 3.998 8.556 -7.026 1.00 83.38 212 SER A C 1
ATOM 1766 O O . SER A 1 212 ? 5.195 8.449 -6.783 1.00 83.38 212 SER A O 1
ATOM 1768 N N . ALA A 1 213 ? 3.534 8.408 -8.262 1.00 80.06 213 ALA A N 1
ATOM 1769 C CA . ALA A 1 213 ? 4.393 7.955 -9.339 1.00 80.06 213 ALA A CA 1
ATOM 1770 C C . ALA A 1 213 ? 5.475 8.980 -9.725 1.00 80.06 213 ALA A C 1
ATOM 1772 O O . ALA A 1 213 ? 6.575 8.594 -10.107 1.00 80.06 213 ALA A O 1
ATOM 1773 N N . SER A 1 214 ? 5.220 10.286 -9.582 1.00 81.50 214 SER A N 1
ATOM 1774 C CA . SER A 1 214 ? 6.257 11.308 -9.790 1.00 81.50 214 SER A CA 1
ATOM 1775 C C . SER A 1 214 ? 7.335 11.274 -8.711 1.00 81.50 214 SER A C 1
ATOM 1777 O O . SER A 1 214 ? 8.504 11.498 -9.021 1.00 81.50 214 SER A O 1
ATOM 1779 N N . MET A 1 215 ? 6.955 11.015 -7.459 1.00 79.56 215 MET A N 1
ATOM 1780 C CA . MET A 1 215 ? 7.900 10.845 -6.357 1.00 79.56 215 MET A CA 1
ATOM 1781 C C . MET A 1 215 ? 8.775 9.612 -6.595 1.00 79.56 215 MET A C 1
ATOM 1783 O O . MET A 1 215 ? 9.998 9.727 -6.619 1.00 79.56 215 MET A O 1
ATOM 1787 N N . VAL A 1 216 ? 8.150 8.465 -6.871 1.00 78.06 216 VAL A N 1
ATOM 1788 C CA . VAL A 1 216 ? 8.852 7.199 -7.118 1.00 78.06 216 VAL A CA 1
ATOM 1789 C C . VAL A 1 216 ? 9.756 7.308 -8.356 1.00 78.06 216 VAL A C 1
ATOM 1791 O O . VAL A 1 216 ? 10.901 6.861 -8.316 1.00 78.06 216 VAL A O 1
ATOM 1794 N N . TRP A 1 217 ? 9.316 7.995 -9.418 1.00 80.69 217 TRP A N 1
ATOM 1795 C CA . TRP A 1 217 ? 10.155 8.276 -10.589 1.00 80.69 217 TRP A CA 1
ATOM 1796 C C . TRP A 1 217 ? 11.384 9.123 -10.248 1.00 80.69 217 TRP A C 1
ATOM 1798 O O . TRP A 1 217 ? 12.484 8.794 -10.682 1.00 80.69 217 TRP A O 1
ATOM 1808 N N . LYS A 1 218 ? 11.234 10.192 -9.451 1.00 82.69 218 LYS A N 1
ATOM 1809 C CA . LYS A 1 218 ? 12.377 11.009 -9.004 1.00 82.69 218 LYS A CA 1
ATOM 1810 C C . LYS A 1 218 ? 13.381 10.179 -8.201 1.00 82.69 218 LYS A C 1
ATOM 1812 O O . LYS A 1 218 ? 14.578 10.324 -8.427 1.00 82.69 218 LYS A O 1
ATOM 1817 N N . CYS A 1 219 ? 12.908 9.300 -7.316 1.00 80.19 219 CYS A N 1
ATOM 1818 C CA . CYS A 1 219 ? 13.761 8.383 -6.556 1.00 80.19 219 CYS A CA 1
ATOM 1819 C C . CYS A 1 219 ? 14.495 7.404 -7.478 1.00 80.19 219 CYS A C 1
ATOM 1821 O O . CYS A 1 219 ? 15.712 7.286 -7.399 1.00 80.19 219 CYS A O 1
ATOM 1823 N N . CYS A 1 220 ? 13.771 6.765 -8.399 1.00 78.62 220 CYS A N 1
ATOM 1824 C CA . CYS A 1 220 ? 14.336 5.855 -9.391 1.00 78.62 220 CYS A CA 1
ATOM 1825 C C . CYS A 1 220 ? 15.425 6.546 -10.219 1.00 78.62 220 CYS A C 1
ATOM 1827 O O . CYS A 1 220 ? 16.563 6.082 -10.269 1.00 78.62 220 CYS A O 1
ATOM 1829 N N . ARG A 1 221 ? 15.089 7.698 -10.809 1.00 78.38 221 ARG A N 1
ATOM 1830 C CA . ARG A 1 221 ? 16.004 8.528 -11.589 1.00 78.38 221 ARG A CA 1
ATOM 1831 C C . ARG A 1 221 ? 17.239 8.894 -10.774 1.00 78.38 221 ARG A C 1
ATOM 1833 O O . ARG A 1 221 ? 18.343 8.706 -11.258 1.00 78.38 221 ARG A O 1
ATOM 1840 N N . SER A 1 222 ? 17.064 9.330 -9.528 1.00 80.19 222 SER A N 1
ATOM 1841 C CA . SER A 1 222 ? 18.181 9.646 -8.639 1.00 80.19 222 SER A CA 1
ATOM 1842 C C . SER A 1 222 ? 19.079 8.435 -8.376 1.00 80.19 222 SER A C 1
ATOM 1844 O O . SER A 1 222 ? 20.286 8.594 -8.463 1.00 80.19 222 SER A O 1
ATOM 1846 N N . MET A 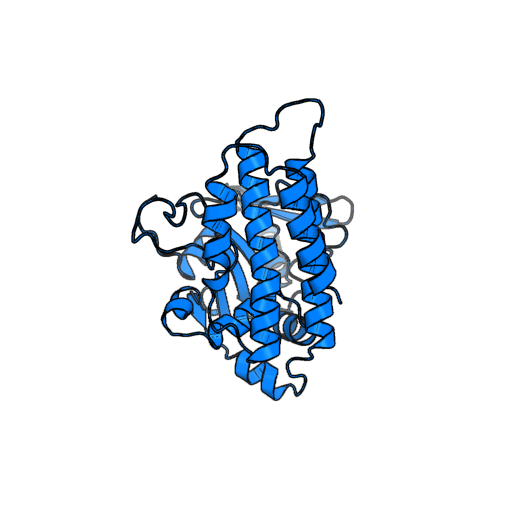1 223 ? 18.536 7.235 -8.138 1.00 77.44 223 MET A N 1
ATOM 1847 C CA . MET A 1 223 ? 19.331 6.010 -7.931 1.00 77.44 223 MET A CA 1
ATOM 1848 C C . MET A 1 223 ? 20.109 5.584 -9.184 1.00 77.44 223 MET A C 1
ATOM 1850 O O . MET A 1 223 ? 21.198 5.030 -9.075 1.00 77.44 223 MET A O 1
ATOM 1854 N N . MET A 1 224 ? 19.564 5.841 -10.376 1.00 71.62 224 MET A N 1
ATOM 1855 C CA . MET A 1 224 ? 20.202 5.470 -11.646 1.00 71.62 224 MET A CA 1
ATOM 1856 C C . MET A 1 224 ? 21.178 6.530 -12.166 1.00 71.62 224 MET A C 1
ATOM 1858 O O . MET A 1 224 ? 22.173 6.183 -12.795 1.00 71.62 224 MET A O 1
ATOM 1862 N N . GLU A 1 225 ? 20.899 7.810 -11.913 1.00 71.56 225 GLU A N 1
ATOM 1863 C CA . GLU A 1 225 ? 21.746 8.943 -12.303 1.00 71.56 225 GLU A CA 1
ATOM 1864 C C . GLU A 1 225 ? 22.806 9.275 -11.240 1.00 71.56 225 GLU A C 1
ATOM 1866 O O . GLU A 1 225 ? 23.751 10.011 -11.539 1.00 71.56 225 GLU A O 1
ATOM 1871 N N . HIS A 1 226 ? 22.687 8.771 -9.999 1.00 60.53 226 HIS A N 1
ATOM 1872 C CA . HIS A 1 226 ? 23.657 9.097 -8.959 1.00 60.53 226 HIS A CA 1
ATOM 1873 C C . HIS A 1 226 ? 25.049 8.572 -9.306 1.00 60.53 226 HIS A C 1
ATOM 1875 O O . HIS A 1 226 ? 25.336 7.379 -9.257 1.00 60.53 226 HIS A O 1
ATOM 1881 N N . ARG A 1 227 ? 25.903 9.580 -9.526 1.00 51.84 227 ARG A N 1
ATOM 1882 C CA . ARG A 1 227 ? 27.328 9.581 -9.859 1.00 51.84 227 ARG A CA 1
ATOM 1883 C C . ARG A 1 227 ? 27.598 9.242 -11.322 1.00 51.84 227 ARG A C 1
ATOM 1885 O O . ARG A 1 227 ? 28.150 8.206 -11.646 1.00 51.84 227 ARG A O 1
ATOM 1892 N N . LEU A 1 228 ? 27.334 10.217 -12.193 1.00 51.00 228 LEU A N 1
ATOM 1893 C CA . LEU A 1 228 ? 27.849 10.272 -13.571 1.00 51.00 228 LEU A CA 1
ATOM 1894 C C . LEU A 1 228 ? 29.381 10.060 -13.677 1.00 51.00 228 LEU A C 1
ATOM 1896 O O . LEU A 1 228 ? 29.868 9.788 -14.769 1.00 51.00 228 LEU A O 1
ATOM 1900 N N . ASP A 1 229 ? 30.108 10.088 -12.553 1.00 53.31 229 ASP A N 1
ATOM 1901 C CA . ASP A 1 229 ? 31.556 9.870 -12.477 1.00 53.31 229 ASP A CA 1
ATOM 1902 C C . ASP A 1 229 ? 31.975 8.534 -11.818 1.00 53.31 229 ASP A C 1
ATOM 1904 O O . ASP A 1 229 ? 33.166 8.231 -11.769 1.00 53.31 229 ASP A O 1
ATOM 1908 N N . LEU A 1 230 ? 31.046 7.731 -11.276 1.00 58.47 230 LEU A N 1
ATOM 1909 C CA . LEU A 1 230 ? 31.353 6.444 -10.633 1.00 58.47 230 LEU A CA 1
ATOM 1910 C C . LEU A 1 230 ? 30.278 5.412 -10.959 1.00 58.47 230 LEU A C 1
ATOM 1912 O O . LEU A 1 230 ? 29.090 5.691 -10.828 1.00 58.47 230 LEU A O 1
ATOM 1916 N N . ASP A 1 231 ? 30.682 4.195 -11.319 1.00 64.69 231 ASP A N 1
ATOM 1917 C CA . ASP A 1 231 ? 29.723 3.105 -11.471 1.00 64.69 231 ASP A CA 1
ATOM 1918 C C . ASP A 1 231 ? 28.969 2.880 -10.148 1.00 64.69 231 ASP A C 1
ATOM 1920 O O . ASP A 1 231 ? 29.605 2.621 -9.118 1.00 64.69 231 ASP A O 1
ATOM 1924 N N . PRO A 1 232 ? 27.627 3.029 -10.133 1.00 66.94 232 PRO A N 1
ATOM 1925 C CA . PRO A 1 232 ? 26.851 2.810 -8.925 1.00 66.94 232 PRO A CA 1
ATOM 1926 C C . PRO A 1 232 ? 27.001 1.347 -8.491 1.00 66.94 232 PRO A C 1
ATOM 1928 O O . PRO A 1 232 ? 27.054 0.460 -9.349 1.00 66.94 232 PRO A O 1
ATOM 1931 N N . PRO A 1 233 ? 27.042 1.063 -7.177 1.00 74.94 233 PRO A N 1
ATOM 1932 C CA . PRO A 1 233 ? 27.016 -0.309 -6.695 1.00 74.94 233 PRO A CA 1
ATOM 1933 C C . PRO A 1 233 ? 25.828 -1.062 -7.302 1.00 74.94 233 PRO A C 1
ATOM 1935 O O . PRO A 1 233 ? 24.732 -0.510 -7.409 1.00 74.94 233 PRO A O 1
ATOM 1938 N N . GLU A 1 234 ? 26.020 -2.335 -7.644 1.00 75.31 234 GLU A N 1
ATOM 1939 C CA . GLU A 1 234 ? 24.978 -3.198 -8.224 1.00 75.31 234 GLU A CA 1
ATOM 1940 C C . GLU A 1 234 ? 23.668 -3.166 -7.414 1.00 75.31 234 GLU A C 1
ATOM 1942 O O . GLU A 1 234 ? 22.571 -3.154 -7.972 1.00 75.31 234 GLU A O 1
ATOM 1947 N N . VAL A 1 235 ? 23.789 -3.042 -6.089 1.00 75.81 235 VAL A N 1
ATOM 1948 C CA . VAL A 1 235 ? 22.671 -2.899 -5.148 1.00 75.81 235 VAL A CA 1
ATOM 1949 C C . VAL A 1 235 ? 21.803 -1.668 -5.446 1.00 75.81 235 VAL A C 1
ATOM 1951 O O . VAL A 1 235 ? 20.578 -1.765 -5.401 1.00 75.81 235 VAL A O 1
ATOM 1954 N N . GLU A 1 236 ? 22.397 -0.522 -5.781 1.00 77.12 236 GLU A N 1
ATOM 1955 C CA . GLU A 1 236 ? 21.661 0.716 -6.082 1.00 77.12 236 GLU A CA 1
ATOM 1956 C C . GLU A 1 236 ? 20.979 0.647 -7.453 1.00 77.12 236 GLU A C 1
ATOM 1958 O O . GLU A 1 236 ? 19.823 1.047 -7.596 1.00 77.12 236 GLU A O 1
ATOM 1963 N N . VAL A 1 237 ? 21.635 0.037 -8.446 1.00 77.19 237 VAL A N 1
ATOM 1964 C CA . VAL A 1 237 ? 21.012 -0.239 -9.752 1.00 77.19 237 VAL A CA 1
ATOM 1965 C C . VAL A 1 237 ? 19.808 -1.164 -9.582 1.00 77.19 237 VAL A C 1
ATOM 1967 O O . VAL A 1 237 ? 18.734 -0.903 -10.128 1.00 77.19 237 VAL A O 1
ATOM 1970 N N . PHE A 1 238 ? 19.956 -2.225 -8.788 1.00 81.31 238 PHE A N 1
ATOM 1971 C CA . PHE A 1 238 ? 18.876 -3.153 -8.471 1.00 81.31 238 PHE A CA 1
ATOM 1972 C C . PHE A 1 238 ? 17.701 -2.449 -7.767 1.00 81.31 238 PHE A C 1
ATOM 1974 O O . PHE A 1 238 ? 16.549 -2.613 -8.186 1.00 81.31 238 PHE A O 1
ATOM 1981 N N . LYS A 1 239 ? 17.970 -1.608 -6.755 1.00 80.69 239 LYS A N 1
ATOM 1982 C CA . LYS A 1 239 ? 16.953 -0.763 -6.096 1.00 80.69 239 LYS A CA 1
ATOM 1983 C C . LYS A 1 239 ? 16.258 0.170 -7.092 1.00 80.69 239 LYS A C 1
ATOM 1985 O O . LYS A 1 239 ? 15.026 0.248 -7.096 1.00 80.69 239 LYS A O 1
ATOM 1990 N N . GLY A 1 240 ? 17.011 0.825 -7.976 1.00 81.69 240 GLY A N 1
ATOM 1991 C CA . GLY A 1 240 ? 16.474 1.688 -9.030 1.00 81.69 240 GLY A CA 1
ATOM 1992 C C . GLY A 1 240 ? 15.518 0.938 -9.962 1.00 81.69 240 GLY A C 1
ATOM 1993 O O . GLY A 1 240 ? 14.389 1.385 -10.176 1.00 81.69 240 GLY A O 1
ATOM 1994 N N . LYS A 1 241 ? 15.909 -0.256 -10.430 1.00 83.12 241 LYS A N 1
ATOM 1995 C CA . LYS A 1 241 ? 15.067 -1.138 -11.259 1.00 83.12 241 LYS A CA 1
ATOM 1996 C C . LYS A 1 241 ? 13.785 -1.577 -10.541 1.00 83.12 241 LYS A C 1
ATOM 1998 O O . LYS A 1 241 ? 12.705 -1.514 -11.129 1.00 83.12 241 LYS A O 1
ATOM 2003 N N . LYS A 1 242 ? 13.860 -1.960 -9.259 1.00 82.62 242 LYS A N 1
ATOM 2004 C CA . LYS A 1 242 ? 12.666 -2.276 -8.445 1.00 82.62 242 LYS A CA 1
ATOM 2005 C C . LYS A 1 242 ? 11.724 -1.073 -8.326 1.00 82.62 242 LYS A C 1
ATOM 2007 O O . LYS A 1 242 ? 10.511 -1.210 -8.489 1.00 82.62 242 LYS A O 1
ATOM 2012 N N . THR A 1 243 ? 12.285 0.108 -8.084 1.00 83.62 243 THR A N 1
ATOM 2013 C CA . THR A 1 243 ? 11.545 1.371 -7.934 1.00 83.62 243 THR A CA 1
ATOM 2014 C C . THR A 1 243 ? 10.848 1.774 -9.243 1.00 83.62 243 THR A C 1
ATOM 2016 O O . THR A 1 243 ? 9.705 2.240 -9.235 1.00 83.62 243 THR A O 1
ATOM 2019 N N . LEU A 1 244 ? 11.479 1.510 -10.391 1.00 84.31 244 LEU A N 1
ATOM 2020 C CA . LEU A 1 244 ? 10.869 1.694 -11.710 1.00 84.31 244 LEU A CA 1
ATOM 2021 C C . LEU A 1 244 ? 9.627 0.819 -11.902 1.00 84.31 244 LEU A C 1
ATOM 2023 O O . LEU A 1 244 ? 8.570 1.319 -12.287 1.00 84.31 244 LEU A O 1
ATOM 2027 N N . ILE A 1 245 ? 9.734 -0.478 -11.602 1.00 85.56 245 ILE A N 1
ATOM 2028 C CA . ILE A 1 245 ? 8.600 -1.408 -11.684 1.00 85.56 245 ILE A CA 1
ATOM 2029 C C . ILE A 1 245 ? 7.454 -0.952 -10.783 1.00 85.56 245 ILE A C 1
ATOM 2031 O O . ILE A 1 245 ? 6.296 -0.970 -11.200 1.00 85.56 245 ILE A O 1
ATOM 2035 N N . HIS A 1 246 ? 7.764 -0.493 -9.570 1.00 85.00 246 HIS A N 1
ATOM 2036 C CA . HIS A 1 246 ? 6.752 0.043 -8.665 1.00 85.00 246 HIS A CA 1
ATOM 2037 C C . HIS A 1 246 ? 6.031 1.263 -9.265 1.00 85.00 246 HIS A C 1
ATOM 2039 O O . HIS A 1 246 ? 4.803 1.328 -9.226 1.00 85.00 246 HIS A O 1
ATOM 2045 N N . THR A 1 247 ? 6.771 2.176 -9.908 1.00 84.44 247 THR A N 1
ATOM 2046 C CA . THR A 1 247 ? 6.194 3.328 -10.628 1.00 84.44 247 THR A CA 1
ATOM 2047 C C . THR A 1 247 ? 5.201 2.877 -11.700 1.00 84.44 247 THR A C 1
ATOM 2049 O O . THR A 1 247 ? 4.089 3.397 -11.779 1.00 84.44 247 THR A O 1
ATOM 2052 N N . LEU A 1 248 ? 5.586 1.892 -12.519 1.00 86.50 248 LEU A N 1
ATOM 2053 C CA . LEU A 1 248 ? 4.731 1.357 -13.581 1.00 86.50 248 LEU A CA 1
ATOM 2054 C C . LEU A 1 248 ? 3.458 0.720 -13.018 1.00 86.50 248 LEU A C 1
ATOM 2056 O O . LEU A 1 248 ? 2.372 0.967 -13.540 1.00 86.50 248 LEU A O 1
ATOM 2060 N N . ARG A 1 249 ? 3.570 -0.022 -11.914 1.00 87.69 249 ARG A N 1
ATOM 2061 C CA . ARG A 1 249 ? 2.421 -0.627 -11.227 1.00 87.69 249 ARG A CA 1
ATOM 2062 C C . ARG A 1 249 ? 1.422 0.406 -10.743 1.00 87.69 249 ARG A C 1
ATOM 2064 O O . ARG A 1 249 ? 0.241 0.268 -11.043 1.00 87.69 249 ARG A O 1
ATOM 2071 N N . VAL A 1 250 ? 1.889 1.472 -10.086 1.00 87.44 250 VAL A N 1
ATOM 2072 C CA . VAL A 1 250 ? 1.018 2.581 -9.657 1.00 87.44 250 VAL A CA 1
ATOM 2073 C C . VAL A 1 250 ? 0.184 3.089 -10.837 1.00 87.44 250 VAL A C 1
ATOM 2075 O O . VAL A 1 250 ? -1.036 3.203 -10.732 1.00 87.44 250 VAL A O 1
ATOM 2078 N N . TYR A 1 251 ? 0.808 3.305 -11.998 1.00 86.06 251 TYR A N 1
ATOM 2079 C CA . TYR A 1 251 ? 0.094 3.752 -13.195 1.00 86.06 251 TYR A CA 1
ATOM 2080 C C . TYR A 1 251 ? -0.891 2.721 -13.755 1.00 86.06 251 TYR A C 1
ATOM 2082 O O . TYR A 1 251 ? -2.041 3.073 -14.023 1.00 86.06 251 TYR A O 1
ATOM 2090 N N . HIS A 1 252 ? -0.475 1.467 -13.943 1.00 89.50 252 HIS A N 1
ATOM 2091 C CA . HIS A 1 252 ? -1.346 0.436 -14.517 1.00 89.50 252 HIS A CA 1
ATOM 2092 C C . HIS A 1 252 ? -2.538 0.127 -13.613 1.00 89.50 252 HIS A C 1
ATOM 2094 O O . HIS A 1 252 ? -3.660 0.020 -14.108 1.00 89.50 252 HIS A O 1
ATOM 2100 N N . TYR A 1 253 ? -2.337 0.072 -12.298 1.00 90.69 253 TYR A N 1
ATOM 2101 C CA . TYR A 1 253 ? -3.438 -0.065 -11.349 1.00 90.69 253 TYR A CA 1
ATOM 2102 C C . TYR A 1 253 ? -4.364 1.139 -11.420 1.00 90.69 253 TYR A C 1
ATOM 2104 O O . TYR A 1 253 ? -5.576 0.968 -11.492 1.00 90.69 253 TYR A O 1
ATOM 2112 N N . GLY A 1 254 ? -3.813 2.350 -11.518 1.00 88.25 254 GLY A N 1
ATOM 2113 C CA . GLY A 1 254 ? -4.591 3.557 -11.764 1.00 88.25 254 GLY A CA 1
ATOM 2114 C C . GLY A 1 254 ? -5.502 3.470 -12.991 1.00 88.25 254 GLY A C 1
ATOM 2115 O O . GLY A 1 254 ? -6.680 3.821 -12.905 1.00 88.25 254 GLY A O 1
ATOM 2116 N N . ILE A 1 255 ? -4.993 2.950 -14.116 1.00 88.25 255 ILE A N 1
ATOM 2117 C CA . ILE A 1 255 ? -5.795 2.705 -15.328 1.00 88.25 255 ILE A CA 1
ATOM 2118 C C . ILE A 1 255 ? -6.913 1.701 -15.046 1.00 88.25 255 ILE A C 1
ATOM 2120 O O . ILE A 1 255 ? -8.054 1.931 -15.447 1.00 88.25 255 ILE A O 1
ATOM 2124 N N . GLN A 1 256 ? -6.593 0.579 -14.398 1.00 92.56 256 GLN A N 1
ATOM 2125 C CA . GLN A 1 256 ? -7.573 -0.464 -14.103 1.00 92.56 256 GLN A CA 1
ATOM 2126 C C . GLN A 1 256 ? -8.678 0.062 -13.187 1.00 92.56 256 GLN A C 1
ATOM 2128 O O . GLN A 1 256 ? -9.851 -0.092 -13.510 1.00 92.56 256 GLN A O 1
ATOM 2133 N N . ILE A 1 257 ? -8.325 0.787 -12.125 1.00 90.44 257 ILE A N 1
ATOM 2134 C CA . ILE A 1 257 ? -9.287 1.410 -11.213 1.00 90.44 257 ILE A CA 1
ATOM 2135 C C . ILE A 1 257 ? -10.172 2.406 -11.966 1.00 90.44 257 ILE A C 1
ATOM 2137 O O . ILE A 1 257 ? -11.385 2.404 -11.783 1.00 90.44 257 ILE A O 1
ATOM 2141 N N . ALA A 1 258 ? -9.601 3.231 -12.848 1.00 86.00 258 ALA A N 1
ATOM 2142 C CA . ALA A 1 258 ? -10.383 4.185 -13.630 1.00 86.00 258 ALA A CA 1
ATOM 2143 C C . ALA A 1 258 ? -11.366 3.505 -14.600 1.00 86.00 258 ALA A C 1
ATOM 2145 O O . ALA A 1 258 ? -12.450 4.033 -14.840 1.00 86.00 258 ALA A O 1
ATOM 2146 N N . LYS A 1 259 ? -10.997 2.345 -15.159 1.00 88.94 259 LYS A N 1
ATOM 2147 C CA . LYS A 1 259 ? -11.824 1.593 -16.116 1.00 88.94 259 LYS A CA 1
ATOM 2148 C C . LYS A 1 259 ? -12.856 0.684 -15.451 1.00 88.94 259 LYS A C 1
ATOM 2150 O O . LYS A 1 259 ? -13.965 0.560 -15.958 1.00 88.94 259 LYS A O 1
ATOM 2155 N N . PHE A 1 260 ? -12.483 0.029 -14.358 1.00 92.06 260 PHE A N 1
ATOM 2156 C CA . PHE A 1 260 ? -13.229 -1.084 -13.768 1.00 92.06 260 PHE A CA 1
ATOM 2157 C C . PHE A 1 260 ? -13.692 -0.814 -12.333 1.00 92.06 260 PHE A C 1
ATOM 2159 O O . PHE A 1 260 ? -14.411 -1.628 -11.763 1.00 92.06 260 PHE A O 1
ATOM 2166 N N . GLY A 1 261 ? -13.259 0.289 -11.714 1.00 87.62 261 GLY A N 1
ATOM 2167 C CA . GLY A 1 261 ? -13.512 0.579 -10.298 1.00 87.62 261 GLY A CA 1
ATOM 2168 C C . GLY A 1 261 ? -12.730 -0.309 -9.320 1.00 87.62 261 GLY A C 1
ATOM 2169 O O . GLY A 1 261 ? -12.905 -0.177 -8.110 1.00 87.62 261 GLY A O 1
ATOM 2170 N N . LYS A 1 262 ? -11.876 -1.206 -9.829 1.00 91.06 262 LYS A N 1
ATOM 2171 C CA . LYS A 1 262 ? -11.013 -2.119 -9.070 1.00 91.06 262 LYS A CA 1
ATOM 2172 C C . LYS A 1 262 ? -9.763 -2.489 -9.874 1.00 91.06 262 LYS A C 1
ATOM 2174 O O . LYS A 1 262 ? -9.689 -2.208 -11.071 1.00 91.06 262 LYS A O 1
ATOM 2179 N N . ILE A 1 263 ? -8.802 -3.132 -9.219 1.00 91.94 263 ILE A N 1
ATOM 2180 C CA . ILE A 1 263 ? -7.665 -3.778 -9.884 1.00 91.94 263 ILE A CA 1
ATOM 2181 C C . ILE A 1 263 ? -8.119 -5.188 -10.271 1.00 91.94 263 ILE A C 1
ATOM 2183 O O . ILE A 1 263 ? -8.576 -5.945 -9.419 1.00 91.94 263 ILE A O 1
ATOM 2187 N N . VAL A 1 264 ? -8.072 -5.492 -11.566 1.00 91.94 264 VAL A N 1
ATOM 2188 C CA . VAL A 1 264 ? -8.504 -6.774 -12.147 1.00 91.94 264 VAL A CA 1
ATOM 2189 C C . VAL A 1 264 ? -7.330 -7.713 -12.411 1.00 91.94 264 VAL A C 1
ATOM 2191 O O . VAL A 1 264 ? -7.513 -8.919 -12.423 1.00 91.94 264 VAL A O 1
ATOM 2194 N N . ASP A 1 265 ? -6.137 -7.163 -12.625 1.00 90.94 265 ASP A N 1
ATOM 2195 C CA . ASP A 1 265 ? -4.917 -7.911 -12.904 1.00 90.94 265 ASP A CA 1
ATOM 2196 C C . ASP A 1 265 ? -3.736 -7.244 -12.189 1.00 90.94 265 ASP A C 1
ATOM 2198 O O . ASP A 1 265 ? -3.225 -6.201 -12.619 1.00 90.94 265 ASP A O 1
ATOM 2202 N N . TRP A 1 266 ? -3.296 -7.842 -11.083 1.00 89.00 266 TRP A N 1
ATOM 2203 C CA . TRP A 1 266 ? -2.141 -7.351 -10.331 1.00 89.00 266 TRP A CA 1
ATOM 2204 C C . TRP A 1 266 ? -0.799 -7.778 -10.955 1.00 89.00 266 TRP A C 1
ATOM 2206 O O . TRP A 1 266 ? 0.248 -7.265 -10.563 1.00 89.00 266 TRP A O 1
ATOM 2216 N N . HIS A 1 267 ? -0.813 -8.659 -11.961 1.00 88.25 267 HIS A N 1
ATOM 2217 C CA . HIS A 1 267 ? 0.363 -9.122 -12.707 1.00 88.25 267 HIS A CA 1
ATOM 2218 C C . HIS A 1 267 ? 0.568 -8.390 -14.039 1.00 88.25 267 HIS A C 1
ATOM 2220 O O . HIS A 1 267 ? 1.571 -8.616 -14.717 1.00 88.25 267 HIS A O 1
ATOM 2226 N N . GLU A 1 268 ? -0.307 -7.447 -14.398 1.00 88.69 268 GLU A N 1
ATOM 2227 C CA . GLU A 1 268 ? -0.247 -6.673 -15.650 1.00 88.69 268 GLU A CA 1
ATOM 2228 C C . GLU A 1 268 ? 1.135 -6.030 -15.906 1.00 88.69 268 GLU A C 1
ATOM 2230 O O . GLU A 1 268 ? 1.548 -5.832 -17.054 1.00 88.69 268 GLU A O 1
ATOM 2235 N N . CYS A 1 269 ? 1.887 -5.714 -14.846 1.00 87.81 269 CYS A N 1
ATOM 2236 C CA . CYS A 1 269 ? 3.225 -5.135 -14.957 1.00 87.81 269 CYS A CA 1
ATOM 2237 C C . CYS A 1 269 ? 4.383 -6.141 -14.982 1.00 87.81 269 CYS A C 1
ATOM 2239 O O . CYS A 1 269 ? 5.522 -5.727 -15.204 1.00 87.81 269 CYS A O 1
ATOM 2241 N N . ASP A 1 270 ? 4.140 -7.436 -14.803 1.00 85.44 270 ASP A N 1
ATOM 2242 C CA . ASP A 1 270 ? 5.202 -8.449 -14.757 1.00 85.44 270 ASP A CA 1
ATOM 2243 C C . ASP A 1 270 ? 5.910 -8.590 -16.112 1.00 85.44 270 ASP A C 1
ATOM 2245 O O . ASP A 1 270 ? 7.102 -8.885 -16.173 1.00 85.44 270 ASP A O 1
ATOM 2249 N N . LYS A 1 271 ? 5.229 -8.241 -17.210 1.00 83.94 271 LYS A N 1
ATOM 2250 C CA . LYS A 1 271 ? 5.842 -8.121 -18.544 1.00 83.94 271 LYS A CA 1
ATOM 2251 C C . LYS A 1 271 ? 6.972 -7.088 -18.610 1.00 83.94 271 LYS A C 1
ATOM 2253 O O . LYS A 1 271 ? 7.920 -7.265 -19.370 1.00 83.94 271 LYS A O 1
ATOM 2258 N N . TYR A 1 272 ? 6.891 -6.017 -17.815 1.00 83.94 272 TYR A N 1
ATOM 2259 C CA . TYR A 1 272 ? 7.951 -5.007 -17.737 1.00 83.94 272 TYR A CA 1
ATOM 2260 C C . TYR A 1 272 ? 9.105 -5.470 -16.863 1.00 83.94 272 TYR A C 1
ATOM 2262 O O . TYR A 1 272 ? 10.229 -5.016 -17.062 1.00 83.94 272 TYR A O 1
ATOM 2270 N N . TYR A 1 273 ? 8.833 -6.370 -15.915 1.00 83.69 273 TYR A N 1
ATOM 2271 C CA . TYR A 1 273 ? 9.838 -6.920 -15.022 1.00 83.69 273 TYR A CA 1
ATOM 2272 C C . TYR A 1 273 ? 10.970 -7.559 -15.816 1.00 83.69 273 TYR A C 1
ATOM 2274 O O . TYR A 1 273 ? 12.125 -7.148 -15.717 1.00 83.69 273 TYR A O 1
ATOM 2282 N N . ASP A 1 274 ? 10.607 -8.517 -16.663 1.00 78.75 274 ASP A N 1
ATOM 2283 C CA . ASP A 1 274 ? 11.549 -9.233 -17.508 1.00 78.75 274 ASP A CA 1
ATOM 2284 C C . ASP A 1 274 ? 12.332 -8.273 -18.402 1.00 78.75 274 ASP A C 1
ATOM 2286 O O . ASP A 1 274 ? 13.550 -8.384 -18.488 1.00 78.75 274 ASP A O 1
ATOM 2290 N N . ALA A 1 275 ? 11.665 -7.296 -19.020 1.00 81.50 275 ALA A N 1
ATOM 2291 C CA . ALA A 1 275 ? 12.336 -6.299 -19.849 1.00 81.50 275 ALA A CA 1
ATOM 2292 C C . ALA A 1 275 ? 13.351 -5.470 -19.041 1.00 81.50 275 ALA A C 1
ATOM 2294 O O . ALA A 1 275 ? 14.476 -5.266 -19.477 1.00 81.50 275 ALA A O 1
ATOM 2295 N N . ILE A 1 276 ? 12.999 -5.025 -17.835 1.00 83.00 276 ILE A N 1
ATOM 2296 C CA . ILE A 1 276 ? 13.856 -4.164 -17.007 1.00 83.00 276 ILE A CA 1
ATOM 2297 C C . ILE A 1 276 ? 15.043 -4.934 -16.408 1.00 83.00 276 ILE A C 1
ATOM 2299 O O . ILE A 1 276 ? 16.147 -4.391 -16.295 1.00 83.00 276 ILE A O 1
ATOM 2303 N N . PHE A 1 277 ? 14.843 -6.196 -16.027 1.00 81.25 277 PHE A N 1
ATOM 2304 C CA . PHE A 1 277 ? 15.863 -6.992 -15.344 1.00 81.25 277 PHE A CA 1
ATOM 2305 C C . PHE A 1 277 ? 16.720 -7.852 -16.278 1.00 81.25 277 PHE A C 1
ATOM 2307 O O . PHE A 1 277 ? 17.879 -8.083 -15.944 1.00 81.25 277 PHE A O 1
ATOM 2314 N N . LYS A 1 278 ? 16.229 -8.261 -17.459 1.00 78.38 278 LYS A N 1
ATOM 2315 C CA . LYS A 1 278 ? 17.027 -9.029 -18.439 1.00 78.38 278 LYS A CA 1
ATOM 2316 C C . LYS A 1 278 ? 18.079 -8.194 -19.171 1.00 78.38 278 LYS A C 1
ATOM 2318 O O . LYS A 1 278 ? 18.942 -8.775 -19.819 1.00 78.38 278 LYS A O 1
ATOM 2323 N N . HIS A 1 279 ? 18.039 -6.865 -19.078 1.00 72.25 279 HIS A N 1
ATOM 2324 C CA . HIS A 1 279 ? 19.096 -5.998 -19.600 1.00 72.25 279 HIS A CA 1
ATOM 2325 C C . HIS A 1 279 ? 20.139 -5.729 -18.497 1.00 72.25 279 HIS A C 1
ATOM 2327 O O . HIS A 1 279 ? 19.844 -4.970 -17.568 1.00 72.25 279 HIS A O 1
ATOM 2333 N N . PRO A 1 280 ? 21.326 -6.376 -18.540 1.00 60.72 280 PRO A N 1
ATOM 2334 C CA . PRO A 1 280 ? 22.363 -6.236 -17.511 1.00 60.72 280 PRO A CA 1
ATOM 2335 C C . PRO A 1 280 ? 23.039 -4.860 -17.548 1.00 60.72 280 PRO A C 1
ATOM 2337 O O . PRO A 1 280 ? 23.493 -4.370 -16.518 1.00 60.72 280 PRO A O 1
ATOM 2340 N N . GLU A 1 281 ? 23.054 -4.227 -18.721 1.00 65.19 281 GLU A N 1
ATOM 2341 C CA . GLU A 1 281 ? 23.531 -2.864 -18.937 1.00 65.19 281 GLU A CA 1
ATOM 2342 C C . GLU A 1 281 ? 22.713 -1.867 -18.084 1.00 65.19 281 GLU A C 1
ATOM 2344 O O . GLU A 1 281 ? 21.530 -2.101 -17.795 1.00 65.19 281 GLU A O 1
ATOM 2349 N N . LYS A 1 282 ? 23.308 -0.718 -17.717 1.00 60.12 282 LYS A N 1
ATOM 2350 C CA . LYS A 1 282 ? 22.540 0.449 -17.241 1.00 60.12 282 LYS A CA 1
ATOM 2351 C C . LYS A 1 282 ? 21.380 0.648 -18.221 1.00 60.12 282 LYS A C 1
ATOM 2353 O O . LYS A 1 282 ? 21.616 0.631 -19.425 1.00 60.12 282 LYS A O 1
ATOM 2358 N N . LEU A 1 283 ? 20.145 0.766 -17.722 1.00 62.62 283 LEU A N 1
ATOM 2359 C CA . LEU A 1 283 ? 18.977 1.024 -18.571 1.00 62.62 283 LEU A CA 1
ATOM 2360 C C . LEU A 1 283 ? 19.319 2.193 -19.489 1.00 62.62 283 LEU A C 1
ATOM 2362 O O . LEU A 1 283 ? 19.507 3.306 -18.999 1.00 62.62 283 LEU A O 1
ATOM 2366 N N . ASP A 1 284 ? 19.476 1.910 -20.784 1.00 64.31 284 ASP A N 1
ATOM 2367 C CA . ASP A 1 284 ? 19.968 2.912 -21.718 1.00 64.31 284 ASP A CA 1
ATOM 2368 C C . ASP A 1 284 ? 19.024 4.118 -21.672 1.00 64.31 284 ASP A C 1
ATOM 2370 O O . ASP A 1 284 ? 17.795 3.974 -21.592 1.00 64.31 284 ASP A O 1
ATOM 2374 N N . LEU A 1 285 ? 19.601 5.317 -21.673 1.00 58.38 285 LEU A N 1
ATOM 2375 C CA . LEU A 1 285 ? 18.881 6.576 -21.517 1.00 58.38 285 LEU A CA 1
ATOM 2376 C C . LEU A 1 285 ? 17.674 6.693 -22.479 1.00 58.38 285 LEU A C 1
ATOM 2378 O O . LEU A 1 285 ? 16.627 7.165 -22.048 1.00 58.38 285 LEU A O 1
ATOM 2382 N N . PRO A 1 286 ? 17.719 6.202 -23.734 1.00 65.19 286 PRO A N 1
ATOM 2383 C CA . PRO A 1 286 ? 16.562 6.144 -24.623 1.00 65.19 286 PRO A CA 1
ATOM 2384 C C . PRO A 1 286 ? 15.414 5.262 -24.110 1.00 65.19 286 PRO A C 1
ATOM 2386 O O . PRO A 1 286 ? 14.248 5.617 -24.281 1.00 65.19 286 PRO A O 1
ATOM 2389 N N . TYR A 1 287 ? 15.700 4.130 -23.460 1.00 68.69 287 TYR A N 1
ATOM 2390 C CA . TYR A 1 287 ? 14.663 3.289 -22.852 1.00 68.69 287 TYR A CA 1
ATOM 2391 C C . TYR A 1 287 ? 14.017 4.005 -21.658 1.00 68.69 287 TYR A C 1
ATOM 2393 O O . TYR A 1 287 ? 12.791 4.045 -21.538 1.00 68.69 287 TYR A O 1
ATOM 2401 N N . MET A 1 288 ? 14.839 4.664 -20.838 1.00 66.31 288 MET A N 1
ATOM 2402 C CA . MET A 1 288 ? 14.400 5.566 -19.768 1.00 66.31 288 MET A CA 1
ATOM 2403 C C . MET A 1 288 ? 13.543 6.727 -20.283 1.00 66.31 288 MET A C 1
ATOM 2405 O O . MET A 1 288 ? 12.505 7.031 -19.703 1.00 66.31 288 MET A O 1
ATOM 2409 N N . MET A 1 289 ? 13.927 7.343 -21.399 1.00 64.38 289 MET A N 1
ATOM 2410 C CA . MET A 1 289 ? 13.181 8.439 -22.017 1.00 64.38 289 MET A CA 1
ATOM 2411 C C . MET A 1 289 ? 11.854 7.970 -22.614 1.00 64.38 289 MET A C 1
ATOM 2413 O O . MET A 1 289 ? 10.856 8.675 -22.507 1.00 64.38 289 MET A O 1
ATOM 2417 N N . ASN A 1 290 ? 11.792 6.769 -23.191 1.00 72.62 290 ASN A N 1
ATOM 2418 C CA . ASN A 1 290 ? 10.527 6.191 -23.649 1.00 72.62 290 ASN A CA 1
ATOM 2419 C C . ASN A 1 290 ? 9.571 5.918 -22.479 1.00 72.62 290 ASN A C 1
ATOM 2421 O O . ASN A 1 290 ? 8.368 6.168 -22.594 1.00 72.62 290 ASN A O 1
ATOM 2425 N N . LEU A 1 291 ? 10.106 5.470 -21.341 1.00 68.19 291 LEU A N 1
ATOM 2426 C CA . LEU A 1 291 ? 9.362 5.355 -20.087 1.00 68.19 291 LEU A CA 1
ATOM 2427 C C . LEU A 1 291 ? 8.917 6.721 -19.565 1.00 68.19 291 LEU A C 1
ATOM 2429 O O . LEU A 1 291 ? 7.771 6.862 -19.154 1.00 68.19 291 LEU A O 1
ATOM 2433 N N . GLU A 1 292 ? 9.765 7.744 -19.633 1.00 68.94 292 GLU A N 1
ATOM 2434 C CA . GLU A 1 292 ? 9.388 9.101 -19.246 1.00 68.94 292 GLU A CA 1
ATOM 2435 C C . GLU A 1 292 ? 8.272 9.651 -20.140 1.00 68.94 292 GLU A C 1
ATOM 2437 O O . GLU A 1 292 ? 7.299 10.198 -19.631 1.00 68.94 292 GLU A O 1
ATOM 2442 N N . ILE A 1 293 ? 8.353 9.457 -21.458 1.00 72.56 293 ILE A N 1
ATOM 2443 C CA . ILE A 1 293 ? 7.295 9.841 -22.403 1.00 72.56 293 ILE A CA 1
ATOM 2444 C C . ILE A 1 293 ? 5.999 9.099 -22.075 1.00 72.56 293 ILE A C 1
ATOM 2446 O O . ILE A 1 293 ? 4.923 9.697 -22.101 1.00 72.56 293 ILE A O 1
ATOM 2450 N N . PHE A 1 294 ? 6.080 7.808 -21.751 1.00 69.75 294 PHE A N 1
ATOM 2451 C CA . PHE A 1 294 ? 4.930 7.034 -21.293 1.00 69.75 294 PHE A CA 1
ATOM 2452 C C . PHE A 1 294 ? 4.334 7.637 -20.012 1.00 69.75 294 PHE A C 1
ATOM 2454 O O . PHE A 1 294 ? 3.144 7.939 -19.968 1.00 69.75 294 PHE A O 1
ATOM 2461 N N . VAL A 1 295 ? 5.169 7.918 -19.011 1.00 65.94 295 VAL A N 1
ATOM 2462 C CA . VAL A 1 295 ? 4.785 8.556 -17.745 1.00 65.94 295 VAL A CA 1
ATOM 2463 C C . VAL A 1 295 ? 4.170 9.944 -17.970 1.00 65.94 295 VAL A C 1
ATOM 2465 O O . VAL A 1 295 ? 3.167 10.283 -17.348 1.00 65.94 295 VAL A O 1
ATOM 2468 N N . GLN A 1 296 ? 4.719 10.750 -18.879 1.00 71.25 296 GLN A N 1
ATOM 2469 C CA . GLN A 1 296 ? 4.201 12.075 -19.218 1.00 71.25 296 GLN A CA 1
ATOM 2470 C C . GLN A 1 296 ? 2.850 11.991 -19.931 1.00 71.25 296 GLN A C 1
ATOM 2472 O O . GLN A 1 296 ? 1.933 12.723 -19.569 1.00 71.25 296 GLN A O 1
ATOM 2477 N N . LYS A 1 297 ? 2.685 11.066 -20.885 1.00 72.19 297 LYS A N 1
ATOM 2478 C CA . LYS A 1 297 ? 1.390 10.816 -21.542 1.00 72.19 297 LYS A CA 1
ATOM 2479 C C . LYS A 1 297 ? 0.315 10.408 -20.542 1.00 72.19 297 LYS A C 1
ATOM 2481 O O . LYS A 1 297 ? -0.823 10.821 -20.684 1.00 72.19 297 LYS A O 1
ATOM 2486 N N . MET A 1 298 ? 0.695 9.655 -19.516 1.00 61.81 298 MET A N 1
ATOM 2487 C CA . MET A 1 298 ? -0.198 9.209 -18.447 1.00 61.81 298 MET A CA 1
ATOM 2488 C C . MET A 1 298 ? -0.604 10.318 -17.464 1.00 61.81 298 MET A C 1
ATOM 2490 O O . MET A 1 298 ? -1.601 10.179 -16.756 1.00 61.81 298 MET A O 1
ATOM 2494 N N . ARG A 1 299 ? 0.146 11.427 -17.404 1.00 65.00 299 ARG A N 1
ATOM 2495 C CA . ARG A 1 299 ? -0.222 12.606 -16.601 1.00 65.00 299 ARG A CA 1
ATOM 2496 C C . ARG A 1 299 ? -1.322 13.445 -17.244 1.00 65.00 299 ARG A C 1
ATOM 2498 O O . ARG A 1 299 ? -1.914 14.253 -16.524 1.00 65.00 299 ARG A O 1
ATOM 2505 N N . HIS A 1 300 ? -1.574 13.290 -18.547 1.00 63.12 300 HIS A N 1
ATOM 2506 C CA . HIS A 1 300 ? -2.547 14.049 -19.347 1.00 63.12 300 HIS A CA 1
ATOM 2507 C C . HIS A 1 300 ? -3.830 13.249 -19.598 1.00 63.12 300 HIS A C 1
ATOM 2509 O O . HIS A 1 300 ? -4.910 13.884 -19.508 1.00 63.12 300 HIS A O 1
#

Radius of gyration: 21.7 Å; chains: 1; bounding box: 53×42×73 Å